Protein AF-A0A5N3P4N8-F1 (afdb_monomer_lite)

Organism: NCBI:txid2580413

Structure (mmCIF, N/CA/C/O backbone):
data_AF-A0A5N3P4N8-F1
#
_entry.id   AF-A0A5N3P4N8-F1
#
loop_
_atom_site.group_PDB
_atom_site.id
_atom_site.type_symbol
_atom_site.label_atom_id
_atom_site.label_alt_id
_atom_site.label_comp_id
_atom_site.label_asym_id
_atom_site.label_entity_id
_atom_site.label_seq_id
_atom_site.pdbx_PDB_ins_code
_atom_site.Cartn_x
_atom_site.Cartn_y
_atom_site.Cartn_z
_atom_site.occupancy
_atom_site.B_iso_or_equiv
_atom_site.auth_seq_id
_atom_site.auth_comp_id
_atom_site.auth_asym_id
_atom_site.auth_atom_id
_atom_site.pdbx_PDB_model_num
ATOM 1 N N . MET A 1 1 ? -22.020 0.619 60.541 1.00 77.69 1 MET A N 1
ATOM 2 C CA . MET A 1 1 ? -20.901 0.424 61.494 1.00 77.69 1 MET A CA 1
ATOM 3 C C . MET A 1 1 ? -19.608 0.709 60.752 1.00 77.69 1 MET A C 1
ATOM 5 O O . MET A 1 1 ? -19.588 0.470 59.549 1.00 77.69 1 MET A O 1
ATOM 9 N N . THR A 1 2 ? -18.582 1.229 61.429 1.00 79.31 2 THR A N 1
ATOM 10 C CA . THR A 1 2 ? -17.344 1.699 60.784 1.00 79.31 2 THR A CA 1
ATOM 11 C C . THR A 1 2 ? -16.122 1.158 61.516 1.00 79.31 2 THR A C 1
ATOM 13 O O . THR A 1 2 ? -16.075 1.210 62.743 1.00 79.31 2 THR A O 1
ATOM 16 N N . GLN A 1 3 ? -15.133 0.658 60.780 1.00 81.62 3 GLN A N 1
ATOM 17 C CA . GLN A 1 3 ? -13.898 0.100 61.327 1.00 81.62 3 GLN A CA 1
ATOM 18 C C . GLN A 1 3 ? -12.706 0.452 60.437 1.00 81.62 3 GLN A C 1
ATOM 20 O O . GLN A 1 3 ? -12.833 0.487 59.219 1.00 81.62 3 GLN A O 1
ATOM 25 N N . SER A 1 4 ? -11.542 0.719 61.029 1.00 82.19 4 SER A N 1
ATOM 26 C CA . SER A 1 4 ? -10.311 1.002 60.282 1.00 82.19 4 SER A CA 1
ATOM 27 C C . SER A 1 4 ? -9.363 -0.190 60.365 1.00 82.19 4 SER A C 1
ATOM 29 O O . SER A 1 4 ? -9.110 -0.703 61.454 1.00 82.19 4 SER A O 1
ATOM 31 N N . VAL A 1 5 ? -8.854 -0.630 59.216 1.00 83.75 5 VAL A N 1
ATOM 32 C CA . VAL A 1 5 ? -7.990 -1.804 59.062 1.00 83.75 5 VAL A CA 1
ATOM 33 C C . VAL A 1 5 ? -6.769 -1.414 58.231 1.00 83.75 5 VAL A C 1
ATOM 35 O O . VAL A 1 5 ? -6.859 -0.589 57.322 1.00 83.75 5 VAL A O 1
ATOM 38 N N . LYS A 1 6 ? -5.611 -1.994 58.556 1.00 83.44 6 LYS A N 1
ATOM 39 C CA . LYS A 1 6 ? -4.391 -1.857 57.755 1.00 83.44 6 LYS A CA 1
ATOM 40 C C . LYS A 1 6 ? -4.278 -3.043 56.804 1.00 83.44 6 LYS A C 1
ATOM 42 O O . LYS A 1 6 ? -4.291 -4.187 57.247 1.00 83.44 6 LYS A O 1
ATOM 47 N N . LEU A 1 7 ? -4.169 -2.754 55.515 1.00 83.12 7 LEU A N 1
ATOM 48 C CA . LEU A 1 7 ? -4.016 -3.723 54.436 1.00 83.12 7 L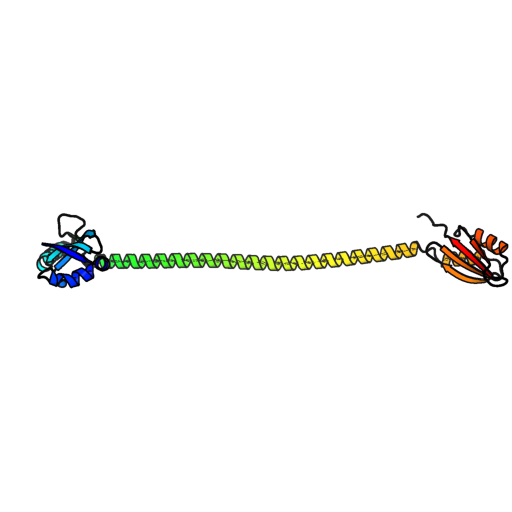EU A CA 1
ATOM 49 C C . LEU A 1 7 ? -2.669 -3.493 53.740 1.00 83.12 7 LEU A C 1
ATOM 51 O O . LEU A 1 7 ? -2.230 -2.349 53.654 1.00 83.12 7 LEU A O 1
ATOM 55 N N . PRO A 1 8 ? -1.985 -4.532 53.242 1.00 81.88 8 PRO A N 1
ATOM 56 C CA . PRO A 1 8 ? -0.833 -4.330 52.372 1.00 81.88 8 PRO A CA 1
ATOM 57 C C . PRO A 1 8 ? -1.271 -3.644 51.072 1.00 81.88 8 PRO A C 1
ATOM 59 O O . PRO A 1 8 ? -2.373 -3.877 50.578 1.00 81.88 8 PRO A O 1
ATOM 62 N N . GLU A 1 9 ? -0.406 -2.811 50.500 1.00 79.50 9 GLU A N 1
ATOM 63 C CA . GLU A 1 9 ? -0.699 -2.053 49.274 1.00 79.50 9 GLU A CA 1
ATOM 64 C C . GLU A 1 9 ? -1.089 -2.962 48.096 1.00 79.50 9 GLU A C 1
ATOM 66 O O . GLU A 1 9 ? -1.983 -2.636 47.319 1.00 79.50 9 GLU A O 1
ATOM 71 N N . THR A 1 10 ? -0.510 -4.162 48.021 1.00 77.38 10 THR A N 1
ATOM 72 C CA . THR A 1 10 ? -0.840 -5.169 47.001 1.00 77.38 10 THR A CA 1
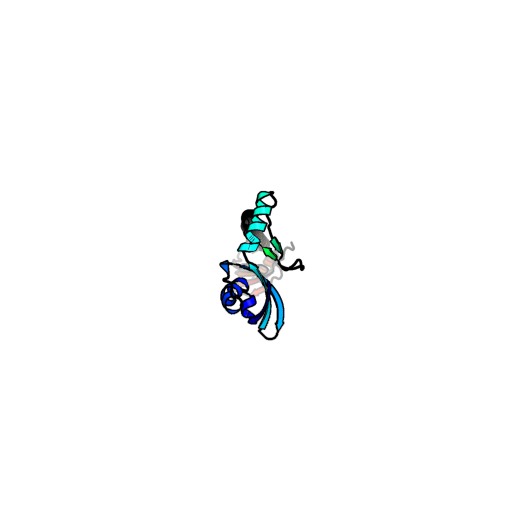ATOM 73 C C . THR A 1 10 ? -2.312 -5.588 47.028 1.00 77.38 10 THR A C 1
ATOM 75 O O . THR A 1 10 ? -2.886 -5.879 45.975 1.00 77.38 10 THR A O 1
ATOM 78 N N . ALA A 1 11 ? -2.951 -5.546 48.202 1.00 75.81 11 ALA A N 1
ATOM 79 C CA . ALA A 1 11 ? -4.362 -5.868 48.384 1.00 75.81 11 ALA A CA 1
ATOM 80 C C . ALA A 1 11 ? -5.309 -4.747 47.920 1.00 75.81 11 ALA A C 1
ATOM 82 O O . ALA A 1 11 ? -6.515 -4.972 47.854 1.00 75.81 11 ALA A O 1
ATOM 83 N N . LEU A 1 12 ? -4.802 -3.561 47.556 1.00 75.62 12 LEU A N 1
ATOM 84 C CA . LEU A 1 12 ? -5.620 -2.512 46.938 1.00 75.62 12 LEU A CA 1
ATOM 85 C C . LEU A 1 12 ? -6.076 -2.900 45.522 1.00 75.62 12 LEU A C 1
ATOM 87 O O . LEU A 1 12 ? -7.174 -2.529 45.112 1.00 75.62 12 LEU A O 1
ATOM 91 N N . THR A 1 13 ? -5.270 -3.681 44.792 1.00 78.00 13 THR A N 1
ATOM 92 C CA . THR A 1 13 ? -5.572 -4.131 43.418 1.00 78.00 13 THR A CA 1
ATOM 93 C C . THR A 1 13 ? -6.808 -5.032 43.359 1.00 78.00 13 THR A C 1
ATOM 95 O O . THR A 1 13 ? -7.587 -4.962 42.411 1.00 78.00 13 THR A O 1
ATOM 98 N N . SER A 1 14 ? -7.010 -5.847 44.397 1.00 78.19 14 SER A N 1
ATOM 99 C CA . SER A 1 14 ? -8.153 -6.748 44.574 1.00 78.19 14 SER A CA 1
ATOM 100 C C . SER A 1 14 ? -8.878 -6.468 45.895 1.00 78.19 14 SER A C 1
ATOM 102 O O . SER A 1 14 ? -9.267 -7.379 46.628 1.00 78.19 14 SER A O 1
ATOM 104 N N . LEU A 1 15 ? -9.096 -5.180 46.190 1.00 76.06 15 LEU A N 1
ATOM 105 C CA . LEU A 1 15 ? -9.725 -4.710 47.428 1.00 76.06 15 LEU A CA 1
ATOM 106 C C . LEU A 1 15 ? -11.008 -5.483 47.814 1.00 76.06 15 LEU A C 1
ATOM 108 O O . LEU A 1 15 ? -11.131 -5.855 48.979 1.00 76.06 15 LEU A O 1
ATOM 112 N N . PRO A 1 16 ? -11.950 -5.791 46.895 1.00 78.69 16 PRO A N 1
ATOM 113 C CA . PRO A 1 16 ? -13.169 -6.523 47.250 1.00 78.69 16 PRO A CA 1
ATOM 114 C C . PRO A 1 16 ? -12.906 -7.948 47.760 1.00 78.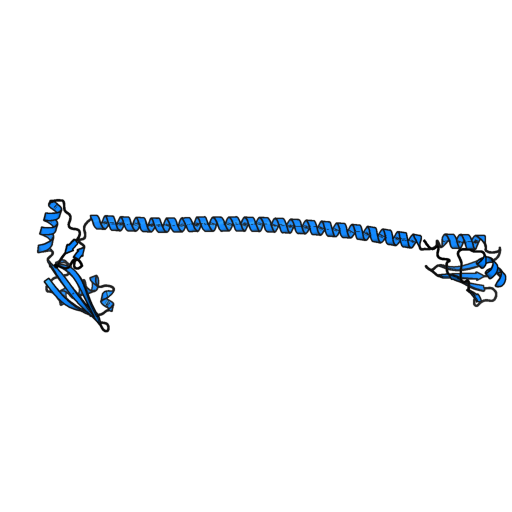69 16 PRO A C 1
ATOM 116 O O . PRO A 1 16 ? -13.559 -8.390 48.701 1.00 78.69 16 PRO A O 1
ATOM 119 N N . GLU A 1 17 ? -11.939 -8.653 47.171 1.00 78.38 17 GLU A N 1
ATOM 120 C CA . GLU A 1 17 ? -11.585 -10.030 47.541 1.00 78.38 17 GLU A CA 1
ATOM 121 C C . GLU A 1 17 ? -10.810 -10.064 48.860 1.00 78.38 17 GLU A C 1
ATOM 123 O O . GLU A 1 17 ? -11.113 -10.867 49.743 1.00 78.38 17 GLU A O 1
ATOM 128 N N . ALA A 1 18 ? -9.865 -9.135 49.034 1.00 79.94 18 ALA A N 1
ATOM 129 C CA . ALA A 1 18 ? -9.113 -8.984 50.276 1.00 79.94 18 ALA A CA 1
ATOM 130 C C . ALA A 1 18 ? -10.029 -8.641 51.461 1.00 79.94 18 ALA A C 1
ATOM 132 O O . ALA A 1 18 ? -9.840 -9.144 52.569 1.00 79.94 18 ALA A O 1
ATOM 133 N N . ILE A 1 19 ? -11.051 -7.815 51.220 1.00 80.94 19 ILE A N 1
ATOM 134 C CA . ILE A 1 19 ? -12.062 -7.490 52.222 1.00 80.94 19 ILE A CA 1
ATOM 135 C C . ILE A 1 19 ? -12.933 -8.702 52.526 1.00 80.94 19 ILE A C 1
ATOM 137 O O . ILE A 1 19 ? -13.126 -8.990 53.699 1.00 80.94 19 ILE A O 1
ATOM 141 N N . ALA A 1 20 ? -13.433 -9.424 51.519 1.00 80.12 20 ALA A N 1
ATOM 142 C CA . ALA A 1 20 ? -14.270 -10.604 51.737 1.00 80.12 20 ALA A CA 1
ATOM 143 C C . ALA A 1 20 ? -13.544 -11.689 52.553 1.00 80.12 20 ALA A C 1
ATOM 145 O O . ALA A 1 20 ? -14.135 -12.274 53.458 1.00 80.12 20 ALA A O 1
ATOM 146 N N . TYR A 1 21 ? -12.253 -11.901 52.282 1.00 81.00 21 TYR A N 1
ATOM 147 C CA . TYR A 1 21 ? -11.418 -12.852 53.017 1.00 81.00 21 TYR A CA 1
ATOM 148 C C . TYR A 1 21 ? -11.082 -12.379 54.441 1.00 81.00 21 TYR A C 1
ATOM 150 O O . TYR A 1 21 ? -11.078 -13.173 55.378 1.00 81.00 21 TYR A O 1
ATOM 158 N N . GLY A 1 22 ? -10.802 -11.084 54.620 1.00 79.38 22 GLY A N 1
ATOM 159 C CA . GLY A 1 22 ? -10.425 -10.512 55.916 1.00 79.38 22 GLY A CA 1
ATOM 160 C C . GLY A 1 22 ? -11.601 -10.160 56.832 1.00 79.38 22 GLY A C 1
ATOM 161 O O . GLY A 1 22 ? -11.415 -10.027 58.043 1.00 79.38 22 GLY A O 1
ATOM 162 N N . LEU A 1 23 ? -12.819 -10.041 56.294 1.00 80.75 23 LEU A N 1
ATOM 163 C CA . LEU A 1 23 ? -14.009 -9.614 57.036 1.00 80.75 23 LEU A CA 1
ATOM 164 C C . LEU A 1 23 ? -14.299 -10.449 58.296 1.00 80.75 23 LEU A C 1
ATOM 166 O O . LEU A 1 23 ? -14.580 -9.830 59.326 1.00 80.75 23 LEU A O 1
ATOM 170 N N . PRO A 1 24 ? -14.186 -11.796 58.274 1.00 80.06 24 PRO A N 1
ATOM 171 C CA . PRO A 1 24 ? -14.419 -12.624 59.460 1.00 80.06 24 PRO A CA 1
ATOM 172 C C . PRO A 1 24 ? -13.364 -12.422 60.556 1.00 80.06 24 PRO A C 1
ATOM 174 O O . PRO A 1 24 ? -13.610 -12.723 61.719 1.00 80.06 24 PRO A O 1
ATOM 177 N N . SER A 1 25 ? -12.176 -11.917 60.198 1.00 81.00 25 SER A N 1
ATOM 178 C CA . SER A 1 25 ? -11.106 -11.620 61.155 1.00 81.00 25 SER A CA 1
ATOM 179 C C . SER A 1 25 ? -11.260 -10.245 61.805 1.00 81.00 25 SER A C 1
ATOM 181 O O . SER A 1 25 ? -10.695 -10.017 62.875 1.00 81.00 25 SER A O 1
ATOM 183 N N . TRP A 1 26 ? -11.960 -9.310 61.158 1.00 79.31 26 TRP A N 1
ATOM 184 C CA . TRP A 1 26 ? -12.113 -7.935 61.646 1.00 79.31 26 TRP A CA 1
ATOM 185 C C . TRP A 1 26 ? -13.496 -7.666 62.226 1.00 79.31 26 TRP A C 1
ATOM 187 O O . TRP A 1 26 ? -13.635 -6.791 63.076 1.00 79.31 26 TRP A O 1
ATOM 197 N N . SER A 1 27 ? -14.505 -8.428 61.811 1.00 78.69 27 SER A N 1
ATOM 198 C CA . SER A 1 27 ? -15.884 -8.276 62.251 1.00 78.69 27 SER A CA 1
ATOM 199 C C . SER A 1 27 ? -16.500 -9.635 62.597 1.00 78.69 27 SER A C 1
ATOM 201 O O . SER A 1 27 ? -16.100 -10.649 62.030 1.00 78.69 27 SER A O 1
ATOM 203 N N . PRO A 1 28 ? -17.513 -9.677 63.476 1.00 78.88 28 PRO A N 1
ATOM 204 C CA . PRO A 1 28 ? -18.225 -10.912 63.797 1.00 78.88 28 PRO A CA 1
ATOM 205 C C . PRO A 1 28 ? -19.195 -11.361 62.686 1.00 78.88 28 PRO A C 1
ATOM 207 O O . PRO A 1 28 ? -19.979 -12.282 62.903 1.00 78.88 28 PRO A O 1
ATOM 210 N N . PHE A 1 29 ? -19.200 -10.696 61.526 1.00 81.88 29 PHE A N 1
ATOM 211 C CA . PHE A 1 29 ? -20.146 -10.939 60.441 1.00 81.88 29 PHE A CA 1
ATOM 212 C C . PHE A 1 29 ? -19.459 -11.598 59.243 1.00 81.88 29 PHE A C 1
ATOM 214 O O . PHE A 1 29 ? -18.315 -11.283 58.914 1.00 81.88 29 PHE A O 1
ATOM 221 N N . GLN A 1 30 ? -20.181 -12.495 58.571 1.00 79.81 30 GLN A N 1
ATOM 222 C CA . GLN A 1 30 ? -19.731 -13.098 57.318 1.00 79.81 30 GLN A CA 1
ATOM 223 C C . GLN A 1 30 ? -19.910 -12.123 56.156 1.00 79.81 30 GLN A C 1
ATOM 225 O O . GLN A 1 30 ? -20.836 -11.312 56.162 1.00 79.81 30 GLN A O 1
ATOM 230 N N . ALA A 1 31 ? -19.064 -12.233 55.128 1.00 76.56 31 ALA A N 1
ATOM 231 C CA . ALA A 1 31 ? -19.137 -11.377 53.940 1.00 76.56 31 ALA A CA 1
ATOM 232 C C . ALA A 1 31 ? -20.506 -11.429 53.237 1.00 76.56 31 ALA A C 1
ATOM 234 O O . ALA A 1 31 ? -20.948 -10.431 52.667 1.00 76.56 31 ALA A O 1
ATOM 235 N N . ASP A 1 32 ? -21.212 -12.554 53.346 1.00 79.06 32 ASP A N 1
ATOM 236 C CA . ASP A 1 32 ? -22.531 -12.738 52.744 1.00 79.06 32 ASP A CA 1
ATOM 237 C C . ASP A 1 32 ? -23.676 -12.081 53.526 1.00 79.06 32 ASP A C 1
ATOM 239 O O . ASP A 1 32 ? -24.727 -11.832 52.937 1.00 79.06 32 ASP A O 1
ATOM 243 N N . ASP A 1 33 ? -23.486 -11.715 54.795 1.00 82.12 33 ASP A N 1
ATOM 244 C CA . ASP A 1 33 ? -24.550 -11.176 55.659 1.00 82.12 33 ASP A CA 1
ATOM 245 C C . ASP A 1 33 ? -24.573 -9.640 55.726 1.00 82.12 33 ASP A C 1
ATOM 247 O O . ASP A 1 33 ? -25.478 -9.030 56.311 1.00 82.12 33 ASP A O 1
ATOM 251 N N . VAL A 1 34 ? -23.585 -8.982 55.118 1.00 83.12 34 VAL A N 1
ATOM 252 C CA . VAL A 1 34 ? -23.357 -7.534 55.223 1.00 83.12 34 VAL A CA 1
ATOM 253 C C . VAL A 1 34 ? -23.105 -6.921 53.850 1.00 83.12 34 VAL A C 1
ATOM 255 O O . VAL A 1 34 ? -22.402 -7.470 53.010 1.00 83.12 34 VAL A O 1
ATOM 258 N N . TYR A 1 35 ? -23.650 -5.729 53.627 1.00 82.62 35 TYR A N 1
ATOM 259 C CA . TYR A 1 35 ? -23.180 -4.841 52.570 1.00 82.62 35 TYR A CA 1
ATOM 260 C C . TYR A 1 35 ? -21.961 -4.085 53.082 1.00 82.62 35 TYR A C 1
ATOM 262 O O . TYR A 1 35 ? -22.056 -3.412 54.110 1.00 82.62 35 TYR A O 1
ATOM 270 N N . VAL A 1 36 ? -20.838 -4.186 52.369 1.00 80.06 36 VAL A N 1
ATOM 271 C CA . VAL A 1 36 ? -19.562 -3.575 52.759 1.00 80.06 36 VAL A CA 1
ATOM 272 C C . VAL A 1 36 ? -19.139 -2.535 51.722 1.00 80.06 36 VAL A C 1
ATOM 274 O O . VAL A 1 36 ? -19.089 -2.820 50.528 1.00 80.06 36 VAL A O 1
ATOM 277 N N . SER A 1 37 ? -18.818 -1.331 52.189 1.00 82.12 37 SER A N 1
ATOM 278 C CA . SER A 1 37 ? -18.148 -0.273 51.430 1.00 82.12 37 SER A CA 1
ATOM 279 C C . SER A 1 37 ? -16.790 -0.014 52.063 1.00 82.12 37 SER A C 1
ATOM 281 O O . SER A 1 37 ? -16.686 0.076 53.286 1.00 82.12 37 SER A O 1
ATOM 283 N N . ALA A 1 38 ? -15.754 0.146 51.249 1.00 78.69 38 ALA A N 1
ATOM 284 C CA . ALA A 1 38 ? -14.420 0.468 51.731 1.00 78.69 38 ALA A CA 1
ATOM 285 C C . ALA A 1 38 ? -13.903 1.755 51.106 1.00 78.69 38 ALA A C 1
ATOM 287 O O . ALA A 1 38 ? -14.080 1.997 49.914 1.00 78.69 38 ALA A O 1
ATOM 288 N N . THR A 1 39 ? -13.248 2.559 51.935 1.00 81.56 39 THR A N 1
ATOM 289 C CA . THR A 1 39 ? -12.630 3.822 51.535 1.00 81.56 39 THR A CA 1
ATOM 290 C C . THR A 1 39 ? -11.173 3.787 51.962 1.00 81.56 39 THR A C 1
ATOM 292 O O . THR A 1 39 ? -10.875 3.441 53.104 1.00 81.56 39 THR A O 1
ATOM 295 N N . VAL A 1 40 ? -10.257 4.102 51.053 1.00 82.88 40 VAL A N 1
ATOM 296 C CA . VAL A 1 40 ? -8.833 4.201 51.386 1.00 82.88 40 VAL A CA 1
ATOM 297 C C . VAL A 1 40 ? -8.602 5.585 51.985 1.00 82.88 40 VAL A C 1
ATOM 299 O O . VAL A 1 40 ? -8.822 6.584 51.305 1.00 82.88 40 VAL A O 1
ATOM 302 N N . ASP A 1 41 ? -8.213 5.637 53.259 1.00 82.50 41 ASP A N 1
ATOM 303 C CA . ASP A 1 41 ? -7.940 6.896 53.961 1.00 82.50 41 ASP A CA 1
ATOM 304 C C . ASP A 1 41 ? -6.515 7.383 53.669 1.00 82.50 41 ASP A C 1
ATOM 306 O O . ASP A 1 41 ? -6.290 8.574 53.481 1.00 82.50 41 ASP A O 1
ATOM 310 N N . GLU A 1 42 ? -5.543 6.465 53.651 1.00 81.88 42 GLU A N 1
ATOM 311 C CA . GLU A 1 42 ? -4.125 6.801 53.520 1.00 81.88 42 GLU A CA 1
ATOM 312 C C . GLU A 1 42 ? -3.322 5.610 52.983 1.00 81.88 42 GLU A C 1
ATOM 314 O O . GLU A 1 42 ? -3.619 4.461 53.315 1.00 81.88 42 GLU A O 1
ATOM 319 N N . VAL A 1 43 ? -2.289 5.876 52.180 1.00 82.88 43 VAL A N 1
ATOM 320 C CA . VAL A 1 43 ? -1.320 4.871 51.715 1.00 82.88 43 VAL A CA 1
ATOM 321 C C . VAL A 1 43 ? 0.080 5.351 52.091 1.00 82.88 43 VAL A C 1
ATOM 323 O O . VAL A 1 43 ? 0.502 6.418 51.654 1.00 82.88 43 VAL A O 1
ATOM 326 N N . GLN A 1 44 ? 0.793 4.584 52.918 1.00 80.06 44 GLN A N 1
ATOM 327 C CA . GLN A 1 44 ? 2.166 4.874 53.338 1.00 80.06 44 GLN A CA 1
ATOM 328 C C . GLN A 1 44 ? 3.011 3.596 53.368 1.00 80.06 44 GLN A C 1
ATOM 330 O O . GLN A 1 44 ? 2.627 2.599 53.977 1.00 80.06 44 GLN A O 1
ATOM 335 N N . ALA A 1 45 ? 4.200 3.664 52.759 1.00 73.44 45 ALA A N 1
ATOM 336 C CA . ALA A 1 45 ? 5.277 2.676 52.887 1.00 73.44 45 ALA A CA 1
ATOM 337 C C . ALA A 1 45 ? 4.833 1.201 52.732 1.00 73.44 45 ALA A C 1
ATOM 339 O O . ALA A 1 45 ? 5.151 0.358 53.571 1.00 73.44 45 ALA A O 1
ATOM 340 N N . GLY A 1 46 ? 4.079 0.880 51.673 1.00 77.25 46 GLY A N 1
ATOM 341 C CA . GLY A 1 46 ? 3.627 -0.489 51.390 1.00 77.25 46 GLY A CA 1
ATOM 342 C C . GLY A 1 46 ? 2.409 -0.954 52.198 1.00 77.25 46 GLY A C 1
ATOM 343 O O . GLY A 1 46 ? 1.992 -2.109 52.069 1.00 77.25 46 GLY A O 1
ATOM 344 N N . GLN A 1 47 ? 1.810 -0.080 53.014 1.00 81.50 47 GLN A N 1
ATOM 345 C CA . GLN A 1 47 ? 0.556 -0.329 53.723 1.00 81.50 47 GLN A CA 1
ATOM 346 C C . GLN A 1 47 ? -0.489 0.745 53.411 1.00 81.50 47 GLN A C 1
ATOM 348 O O . GLN A 1 47 ? -0.202 1.936 53.320 1.00 81.50 47 GLN A O 1
ATOM 353 N N . ALA A 1 48 ? -1.737 0.315 53.295 1.00 84.00 48 ALA A N 1
ATOM 354 C CA . ALA A 1 48 ? -2.904 1.151 53.117 1.00 84.00 48 ALA A CA 1
ATOM 355 C C . ALA A 1 48 ? -3.800 1.074 54.354 1.00 84.00 48 ALA A C 1
ATOM 357 O O . ALA A 1 48 ? -4.160 -0.006 54.828 1.00 84.00 48 ALA A O 1
ATOM 358 N N . LYS A 1 49 ? -4.193 2.233 54.876 1.00 83.94 49 LYS A N 1
ATOM 359 C CA . LYS A 1 49 ? -5.224 2.349 55.901 1.00 83.94 49 LYS A CA 1
ATOM 360 C C . LYS A 1 49 ? -6.575 2.445 55.209 1.00 83.94 49 LYS A C 1
ATOM 362 O O . LYS A 1 49 ? -6.863 3.412 54.505 1.00 83.94 49 LYS A O 1
ATOM 367 N N . VAL A 1 50 ? -7.406 1.435 55.418 1.00 84.00 50 VAL A N 1
ATOM 368 C CA . VAL A 1 50 ? -8.717 1.310 54.786 1.00 84.00 50 VAL A CA 1
ATOM 369 C C . VAL A 1 50 ? -9.797 1.388 55.851 1.00 84.00 50 VAL A C 1
ATOM 371 O O . VAL A 1 50 ? -9.738 0.723 56.886 1.00 84.00 50 VAL A O 1
ATOM 374 N N . ARG A 1 51 ? -10.794 2.228 55.605 1.00 83.94 51 ARG A N 1
ATOM 375 C CA . ARG A 1 51 ? -11.985 2.362 56.431 1.00 83.94 51 ARG A CA 1
ATOM 376 C C . ARG A 1 51 ? -13.111 1.546 55.821 1.00 83.94 51 ARG A C 1
ATOM 378 O O . ARG A 1 51 ? -13.563 1.816 54.711 1.00 83.94 51 ARG A O 1
ATOM 385 N N . LEU A 1 52 ? -13.546 0.542 56.564 1.00 81.56 52 LEU A N 1
ATOM 386 C CA . LEU A 1 52 ? -14.634 -0.360 56.234 1.00 81.56 52 LEU A CA 1
ATOM 387 C C . LEU A 1 52 ? -15.918 0.142 56.876 1.00 81.56 52 LEU A C 1
ATOM 389 O O . LEU A 1 52 ? -15.980 0.362 58.084 1.00 81.56 52 LEU A O 1
ATOM 393 N N . HIS A 1 53 ? -16.949 0.279 56.060 1.00 82.31 53 HIS A N 1
ATOM 394 C CA . HIS A 1 53 ? -18.300 0.607 56.471 1.00 82.31 53 HIS A CA 1
ATOM 395 C C . HIS A 1 53 ? -19.201 -0.565 56.113 1.00 82.31 53 HIS A C 1
ATOM 397 O O . HIS A 1 53 ? -19.220 -0.994 54.961 1.00 82.31 53 HIS A O 1
ATOM 403 N N . TYR A 1 54 ? -19.949 -1.085 57.081 1.00 84.25 54 TYR A N 1
ATOM 404 C CA . TYR A 1 54 ? -20.827 -2.227 56.845 1.00 84.25 54 TYR A CA 1
ATOM 405 C C . TYR A 1 54 ? -22.216 -2.072 57.465 1.00 84.25 54 TYR A C 1
ATOM 407 O O . TYR A 1 54 ? -22.393 -1.453 58.526 1.00 84.25 54 TYR A O 1
ATOM 415 N N . VAL A 1 55 ? -23.206 -2.634 56.764 1.00 83.25 55 VAL A N 1
ATOM 416 C CA . VAL A 1 55 ? -24.630 -2.663 57.133 1.00 83.25 55 VAL A CA 1
ATOM 417 C C . VAL A 1 55 ? -25.186 -4.063 56.911 1.00 83.25 55 VAL A C 1
ATOM 419 O O . VAL A 1 55 ? -25.037 -4.627 55.832 1.00 83.25 55 VAL A O 1
ATOM 422 N N . LEU A 1 56 ? -25.845 -4.616 57.930 1.00 84.25 56 LEU A N 1
ATOM 423 C CA . LEU A 1 56 ? -26.470 -5.936 57.859 1.00 84.25 56 LEU A CA 1
ATOM 424 C C . LEU A 1 56 ? -27.554 -5.982 56.782 1.00 84.25 56 LEU A C 1
ATOM 426 O O . LEU A 1 56 ? -28.467 -5.147 56.783 1.00 84.25 56 LEU A O 1
ATOM 430 N N . LYS A 1 57 ? -27.499 -7.005 55.926 1.00 84.31 57 LYS A N 1
ATOM 431 C CA . LYS A 1 57 ? -28.521 -7.262 54.904 1.00 84.31 57 LYS A CA 1
ATOM 432 C C . LYS A 1 57 ? -29.908 -7.404 55.522 1.00 84.31 57 LYS A C 1
ATOM 434 O O . LYS A 1 57 ? -30.851 -6.789 55.045 1.00 84.31 57 LYS A O 1
ATOM 439 N N . THR A 1 58 ? -30.013 -8.048 56.686 1.00 83.81 58 THR A N 1
ATOM 440 C CA . THR A 1 58 ? -31.274 -8.180 57.445 1.00 83.81 58 THR A CA 1
ATOM 441 C C . THR A 1 58 ? -31.941 -6.846 57.798 1.00 83.81 58 THR A C 1
ATOM 443 O O . THR A 1 58 ? -33.160 -6.795 57.941 1.00 83.81 58 THR A O 1
ATOM 446 N N . LYS A 1 59 ? -31.173 -5.754 57.920 1.00 82.75 59 LYS A N 1
ATOM 447 C CA . LYS A 1 59 ? -31.706 -4.403 58.164 1.00 82.75 59 LYS A CA 1
ATOM 448 C C . LYS A 1 59 ? -31.921 -3.610 56.874 1.00 82.75 59 LYS A C 1
ATOM 450 O O . LYS A 1 59 ? -32.862 -2.823 56.803 1.00 82.75 59 LYS A O 1
ATOM 455 N N . ALA A 1 60 ? -31.058 -3.794 55.877 1.00 82.81 60 ALA A N 1
ATOM 456 C CA . ALA A 1 60 ? -31.101 -3.046 54.622 1.00 82.81 60 ALA A CA 1
ATOM 457 C C . ALA A 1 60 ? -32.122 -3.608 53.619 1.00 82.81 60 ALA A C 1
ATOM 459 O O . ALA A 1 60 ? -32.875 -2.839 53.022 1.00 82.81 60 ALA A O 1
ATOM 460 N N . ASP A 1 61 ? -32.198 -4.929 53.465 1.00 83.50 61 ASP A N 1
ATOM 461 C CA . ASP A 1 61 ? -33.048 -5.591 52.472 1.00 83.50 61 ASP A CA 1
ATOM 462 C C . ASP A 1 61 ? -34.541 -5.272 52.650 1.00 83.50 61 ASP A C 1
ATOM 464 O O . ASP A 1 61 ? -35.188 -4.972 51.647 1.00 83.50 61 ASP A O 1
ATOM 468 N N . PRO A 1 62 ? -35.115 -5.215 53.873 1.00 84.50 62 PRO A N 1
ATOM 469 C CA . PRO A 1 62 ? -36.511 -4.808 54.042 1.00 84.50 62 PRO A CA 1
ATOM 470 C C . PRO A 1 62 ? -36.788 -3.373 53.574 1.00 84.50 62 PRO A C 1
ATOM 472 O O . PRO A 1 62 ? -37.871 -3.090 53.063 1.00 84.50 62 PRO A O 1
ATOM 475 N N . LEU A 1 63 ? -35.826 -2.457 53.731 1.00 81.44 63 LEU A N 1
ATOM 476 C CA . LEU A 1 63 ? -35.958 -1.069 53.278 1.00 81.44 63 LEU A CA 1
ATOM 477 C C . LEU A 1 63 ? -35.854 -0.977 51.752 1.00 81.44 63 LEU A C 1
ATOM 479 O O . LEU A 1 63 ? -36.679 -0.316 51.122 1.00 81.44 63 LEU A O 1
ATOM 483 N N . VAL A 1 64 ? -34.898 -1.692 51.155 1.00 84.06 64 VAL A N 1
ATOM 484 C CA . VAL A 1 64 ? -34.744 -1.789 49.695 1.00 84.06 64 VAL A CA 1
ATOM 485 C C . VAL A 1 64 ? -35.979 -2.435 49.060 1.00 84.06 64 VAL A C 1
ATOM 487 O O . VAL A 1 64 ? -36.475 -1.944 48.047 1.00 84.06 64 VAL A O 1
ATOM 490 N N . ALA A 1 65 ? -36.532 -3.479 49.682 1.00 81.81 65 ALA A N 1
ATOM 491 C CA . ALA A 1 65 ? -37.745 -4.150 49.225 1.00 81.81 65 ALA A CA 1
ATOM 492 C C . ALA A 1 65 ? -38.980 -3.240 49.313 1.00 81.81 65 ALA A C 1
ATOM 494 O O . ALA A 1 65 ? -39.773 -3.200 48.374 1.00 81.81 65 ALA A O 1
ATOM 495 N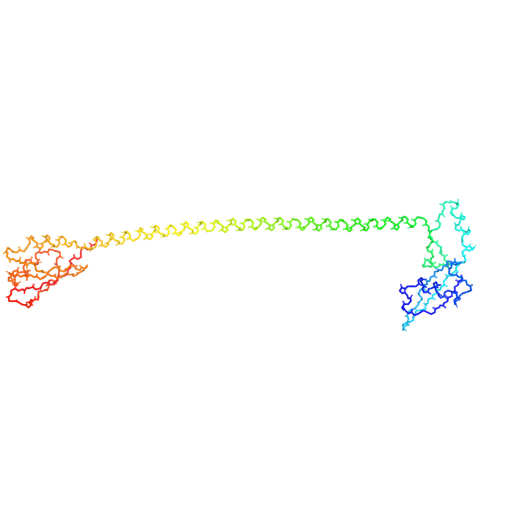 N . ARG A 1 66 ? -39.128 -2.460 50.395 1.00 82.81 66 ARG A N 1
ATOM 496 C CA . ARG A 1 66 ? -40.209 -1.464 50.524 1.00 82.81 66 ARG A CA 1
ATOM 497 C C . ARG A 1 66 ? -40.121 -0.380 49.454 1.00 82.81 66 ARG A C 1
ATOM 499 O O . ARG A 1 66 ? -41.137 -0.038 48.861 1.00 82.81 66 ARG A O 1
ATOM 506 N N . LEU A 1 67 ? -38.921 0.127 49.174 1.00 81.81 67 LEU A N 1
ATOM 507 C CA . LEU A 1 67 ? -38.701 1.100 48.100 1.00 81.81 67 LEU A CA 1
ATOM 508 C C . LEU A 1 67 ? -39.015 0.503 46.720 1.00 81.81 67 LEU A C 1
ATOM 510 O O . LEU A 1 67 ? -39.720 1.122 45.921 1.00 81.81 67 LEU A O 1
ATOM 514 N N . GLY A 1 68 ? -38.582 -0.737 46.478 1.00 80.00 68 GLY A N 1
ATOM 515 C CA . GLY A 1 68 ? -38.915 -1.483 45.266 1.00 80.00 68 GLY A CA 1
ATOM 516 C C . GLY A 1 68 ? -40.422 -1.687 45.081 1.00 80.00 68 GLY A C 1
ATOM 517 O O . GLY A 1 68 ? -40.924 -1.506 43.974 1.00 80.00 68 GLY A O 1
ATOM 518 N N . ALA A 1 69 ? -41.157 -1.981 46.158 1.00 80.81 69 ALA A N 1
ATOM 519 C CA . ALA A 1 69 ? -42.614 -2.144 46.132 1.00 80.81 69 ALA A CA 1
ATOM 520 C C . ALA A 1 69 ? -43.369 -0.845 45.789 1.00 80.81 69 ALA A C 1
ATOM 522 O O . ALA A 1 69 ? -44.468 -0.902 45.247 1.00 80.81 69 ALA A O 1
ATOM 523 N N . ILE A 1 70 ? -42.766 0.319 46.054 1.00 84.00 70 ILE A N 1
ATOM 524 C CA . ILE A 1 70 ? -43.307 1.647 45.710 1.00 84.00 70 ILE A CA 1
ATOM 525 C C . ILE A 1 70 ? -42.866 2.071 44.286 1.00 84.00 70 ILE A C 1
ATOM 527 O O . ILE A 1 70 ? -43.189 3.157 43.814 1.00 84.00 70 ILE A O 1
ATOM 531 N N . GLY A 1 71 ? -42.145 1.209 43.555 1.00 77.50 71 GLY A N 1
ATOM 532 C CA . GLY A 1 71 ? -41.674 1.483 42.193 1.00 77.50 71 GLY A CA 1
ATOM 533 C C . GLY A 1 71 ? -40.400 2.331 42.127 1.00 77.50 71 GLY A C 1
ATOM 534 O O . GLY A 1 71 ? -40.011 2.774 41.047 1.00 77.50 71 GLY A O 1
ATOM 535 N N . LEU A 1 72 ? -39.725 2.535 43.262 1.00 76.62 72 LEU A N 1
ATOM 536 C CA . LEU A 1 72 ? -38.459 3.258 43.376 1.00 76.62 72 LEU A CA 1
ATOM 537 C C . LEU A 1 72 ? -37.327 2.257 43.665 1.00 76.62 72 LEU A C 1
ATOM 539 O O . LEU A 1 72 ? -36.951 2.067 44.822 1.00 76.62 72 LEU A O 1
ATOM 543 N N . PRO A 1 73 ? -36.768 1.576 42.647 1.00 74.56 73 PRO A N 1
ATOM 544 C CA . PRO A 1 73 ? -35.660 0.656 42.865 1.00 74.56 73 PRO A CA 1
ATOM 545 C C . PRO A 1 73 ? -34.422 1.429 43.339 1.00 74.56 73 PRO A C 1
ATOM 547 O O . PRO A 1 73 ? -33.922 2.312 42.641 1.00 74.56 73 PRO A O 1
ATOM 550 N N . ALA A 1 74 ? -33.920 1.093 44.526 1.00 76.31 74 ALA A N 1
ATOM 551 C CA . ALA A 1 74 ? -32.691 1.674 45.049 1.00 76.31 74 ALA A CA 1
ATOM 552 C C . ALA A 1 74 ? -31.477 1.098 44.300 1.00 76.31 74 ALA A C 1
ATOM 554 O O . ALA A 1 74 ? -31.195 -0.095 44.387 1.00 76.31 74 ALA A O 1
ATOM 555 N N . ASP A 1 75 ? -30.749 1.947 43.572 1.00 72.50 75 ASP A N 1
ATOM 556 C CA . ASP A 1 75 ? -29.541 1.548 42.831 1.00 72.50 75 ASP A CA 1
ATOM 557 C C . ASP A 1 75 ? -28.261 1.653 43.698 1.00 72.50 75 ASP A C 1
ATOM 559 O O . ASP A 1 75 ? -27.260 0.981 43.435 1.00 72.50 75 ASP A O 1
ATOM 563 N N . ARG A 1 76 ? -28.280 2.486 44.751 1.00 76.12 76 ARG A N 1
ATOM 564 C CA . ARG A 1 76 ? -27.153 2.704 45.674 1.00 76.12 76 ARG A CA 1
ATOM 565 C C . ARG A 1 76 ? -27.636 2.794 47.114 1.00 76.12 76 ARG A C 1
ATOM 567 O O . ARG A 1 76 ? -28.594 3.508 47.399 1.00 76.12 76 ARG A O 1
ATOM 574 N N . LEU A 1 77 ? -26.927 2.118 48.012 1.00 79.44 77 LEU A N 1
ATOM 575 C CA . LEU A 1 77 ? -27.093 2.272 49.451 1.00 79.44 77 LEU A CA 1
ATOM 576 C C . LEU A 1 77 ? -25.938 3.118 49.987 1.00 79.44 77 LEU A C 1
ATOM 578 O O . LEU A 1 77 ? -24.784 2.697 49.934 1.00 79.44 77 LEU A O 1
ATOM 582 N N . VAL A 1 78 ? -26.247 4.313 50.476 1.00 81.00 78 VAL A N 1
ATOM 583 C CA . VAL A 1 78 ? -25.275 5.206 51.115 1.00 81.00 78 VAL A CA 1
ATOM 584 C C . VAL A 1 78 ? -25.189 4.823 52.594 1.00 81.00 78 VAL A C 1
ATOM 586 O O . VAL A 1 78 ? -26.206 4.819 53.283 1.00 81.00 78 VAL A O 1
ATOM 589 N N . ILE A 1 79 ? -24.002 4.422 53.061 1.00 73.44 79 ILE A N 1
ATOM 590 C CA . ILE A 1 79 ? -23.815 3.867 54.418 1.00 73.44 79 ILE A CA 1
ATOM 591 C C . ILE A 1 79 ? -23.477 4.959 55.451 1.00 73.44 79 ILE A C 1
ATOM 593 O O 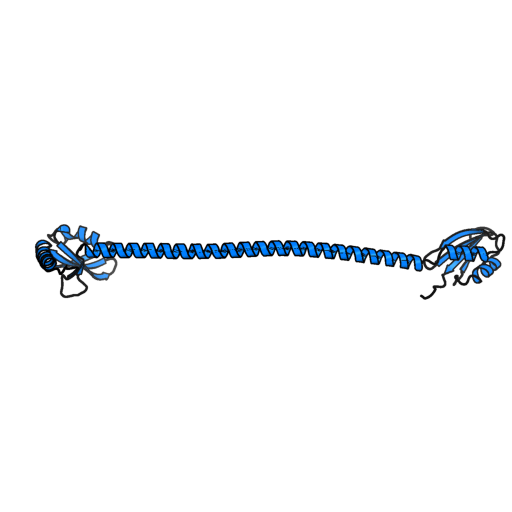. ILE A 1 79 ? -23.679 4.755 56.648 1.00 73.44 79 ILE A O 1
ATOM 597 N N . ASP A 1 80 ? -23.004 6.121 55.002 1.00 70.81 80 ASP A N 1
ATOM 598 C CA . ASP A 1 80 ? -22.632 7.258 55.850 1.00 70.81 80 ASP A CA 1
ATOM 599 C C . ASP A 1 80 ? -23.013 8.583 55.171 1.00 70.81 80 ASP A C 1
ATOM 601 O O . ASP A 1 80 ? -23.294 8.616 53.978 1.00 70.81 80 ASP A O 1
ATOM 605 N N . SER A 1 81 ? -22.963 9.703 55.888 1.00 63.50 81 SER A N 1
ATOM 606 C CA . SER A 1 81 ? -23.326 11.038 55.381 1.00 63.50 81 SER A CA 1
ATOM 607 C C . SER A 1 81 ? -22.434 11.558 54.237 1.00 63.50 81 SER A C 1
ATOM 609 O O . SER A 1 81 ? -22.660 12.654 53.728 1.00 63.50 81 SER A O 1
ATOM 611 N N . MET A 1 82 ? -21.415 10.799 53.817 1.00 61.97 82 MET A N 1
ATOM 612 C CA . MET A 1 82 ? -20.514 11.158 52.723 1.00 61.97 82 MET A CA 1
ATOM 613 C C . MET A 1 82 ? -20.962 10.532 51.387 1.00 61.97 82 MET A C 1
ATOM 615 O O . MET A 1 82 ? -21.097 9.310 51.294 1.00 61.97 82 MET A O 1
ATOM 619 N N . PRO A 1 83 ? -21.091 11.321 50.302 1.00 60.28 83 PRO A N 1
ATOM 620 C CA . PRO A 1 83 ? -21.631 10.855 49.017 1.00 60.28 83 PRO A CA 1
ATOM 621 C C . PRO A 1 83 ? -20.771 9.796 48.305 1.00 60.28 83 PRO A C 1
ATOM 623 O O . PRO A 1 83 ? -21.267 9.103 47.418 1.00 60.28 83 PRO A O 1
ATOM 626 N N . ASN A 1 84 ? -19.504 9.635 48.698 1.00 62.97 84 ASN A N 1
ATOM 627 C CA . ASN A 1 84 ? -18.577 8.660 48.111 1.00 62.97 84 ASN A CA 1
ATOM 628 C C . ASN A 1 84 ? -18.581 7.289 48.810 1.00 62.97 84 ASN A C 1
ATOM 630 O O . ASN A 1 84 ? -17.857 6.396 48.379 1.00 62.97 84 ASN A O 1
ATOM 634 N N . GLN A 1 85 ? -19.386 7.097 49.858 1.00 69.19 85 GLN A N 1
ATOM 635 C CA . GLN A 1 85 ? -19.447 5.844 50.617 1.00 69.19 85 GLN A CA 1
ATOM 636 C C . GLN A 1 85 ? -20.751 5.105 50.322 1.00 69.19 85 GLN A C 1
ATOM 638 O O . GLN A 1 85 ? -21.706 5.116 51.105 1.00 69.19 85 GLN A O 1
ATOM 643 N N . PHE A 1 86 ? -20.796 4.488 49.142 1.00 71.31 86 PHE A N 1
ATOM 644 C CA . PHE A 1 86 ? -21.974 3.789 48.654 1.00 71.31 86 PHE A CA 1
ATOM 645 C C . PHE A 1 86 ? -21.661 2.351 48.254 1.00 71.31 86 PHE A C 1
ATOM 647 O O . PHE A 1 86 ? -20.654 2.060 47.611 1.00 71.31 86 PHE A O 1
ATOM 654 N N . VAL A 1 87 ? -22.593 1.455 48.563 1.00 74.12 87 VAL A N 1
ATOM 655 C CA . VAL A 1 87 ? -22.617 0.104 48.005 1.00 74.12 87 VAL A CA 1
ATOM 656 C C . VAL A 1 87 ? -23.567 0.103 46.821 1.00 74.12 87 VAL A C 1
ATOM 658 O O . VAL A 1 87 ? -24.715 0.542 46.916 1.00 74.12 87 VAL A O 1
ATOM 661 N N . THR A 1 88 ? -23.073 -0.372 45.681 1.00 70.31 88 THR A N 1
ATOM 662 C CA . THR A 1 88 ? -23.910 -0.561 44.495 1.00 70.31 88 THR A CA 1
ATOM 663 C C . THR A 1 88 ? -24.684 -1.860 44.660 1.00 70.31 88 THR A C 1
ATOM 665 O O . THR A 1 88 ? -24.080 -2.927 44.768 1.00 70.31 88 THR A O 1
ATOM 668 N N . LEU A 1 89 ? -26.012 -1.771 44.695 1.00 72.81 89 LEU A N 1
ATOM 669 C CA . LEU A 1 89 ? -26.867 -2.944 44.845 1.00 72.81 89 LEU A CA 1
ATOM 670 C C . LEU A 1 89 ? -26.936 -3.703 43.509 1.00 72.81 89 LEU A C 1
ATOM 672 O O . LEU A 1 89 ? -26.985 -3.073 42.448 1.00 72.81 89 LEU A O 1
ATOM 676 N N . PRO A 1 90 ? -26.950 -5.047 43.517 1.00 63.91 90 PRO A N 1
ATOM 677 C CA . PRO A 1 90 ? -27.109 -5.840 42.304 1.00 63.91 90 PRO A CA 1
ATOM 678 C C . PRO A 1 90 ? -28.566 -5.776 41.817 1.00 63.91 90 PRO A C 1
ATOM 680 O O . PRO A 1 90 ? -29.341 -6.712 41.988 1.00 63.91 90 PRO A O 1
ATOM 683 N N . THR A 1 91 ? -28.966 -4.653 41.213 1.00 65.94 91 THR A N 1
ATOM 684 C CA . THR A 1 91 ? -30.292 -4.502 40.599 1.00 65.94 91 THR A CA 1
ATOM 685 C C . THR A 1 91 ? -30.287 -5.011 39.148 1.00 65.94 91 THR A C 1
ATOM 687 O O . THR A 1 91 ? -29.296 -4.856 38.422 1.00 65.94 91 THR A O 1
ATOM 690 N N . PRO A 1 92 ? -31.405 -5.575 38.646 1.00 62.66 92 PRO A N 1
ATOM 691 C CA . PRO A 1 92 ? -31.505 -6.055 37.261 1.00 62.66 92 PRO A CA 1
ATOM 692 C C . PRO A 1 92 ? -31.299 -4.940 36.216 1.00 62.66 92 PRO A C 1
ATOM 694 O O . PRO A 1 92 ? -30.921 -5.208 35.073 1.00 62.66 92 PRO A O 1
ATOM 697 N N . LYS A 1 93 ? -31.499 -3.675 36.604 1.00 64.25 93 LYS A N 1
ATOM 698 C CA . LYS A 1 93 ? -31.291 -2.484 35.769 1.00 64.25 93 LYS A CA 1
ATOM 699 C C . LYS A 1 93 ? -29.809 -2.246 35.451 1.00 64.25 93 LYS A C 1
ATOM 701 O O . LYS A 1 93 ? -29.464 -1.969 34.302 1.00 64.25 93 LYS A O 1
ATOM 706 N N . LEU A 1 94 ? -28.921 -2.432 36.428 1.00 62.72 94 LEU A N 1
ATOM 707 C CA . LEU A 1 94 ? -27.473 -2.286 36.242 1.00 62.72 94 LEU A CA 1
ATOM 708 C C . LEU A 1 94 ? -26.880 -3.386 35.354 1.00 62.72 94 LEU A C 1
ATOM 710 O O . LEU A 1 94 ? -25.996 -3.110 34.542 1.00 62.72 94 LEU A O 1
ATOM 714 N N . ALA A 1 95 ? -27.405 -4.611 35.440 1.00 62.53 95 ALA A N 1
ATOM 715 C CA . ALA A 1 95 ? -27.013 -5.698 34.544 1.00 62.53 95 ALA A CA 1
ATOM 716 C C . ALA A 1 95 ? -27.342 -5.377 33.073 1.00 62.53 95 ALA A C 1
ATOM 718 O O . ALA A 1 95 ? -26.536 -5.656 32.183 1.00 62.53 95 ALA A O 1
ATOM 719 N N . ARG A 1 96 ? -28.489 -4.731 32.810 1.00 64.56 96 ARG A N 1
ATOM 720 C CA . ARG A 1 96 ? -28.864 -4.270 31.461 1.00 64.56 96 ARG A CA 1
ATOM 721 C C . ARG A 1 96 ? -27.946 -3.157 30.951 1.00 64.56 96 ARG A C 1
ATOM 723 O O . ARG A 1 96 ? -27.488 -3.239 29.817 1.00 64.56 96 ARG A O 1
ATOM 730 N N . LEU A 1 97 ? -27.616 -2.172 31.788 1.00 67.25 97 LEU A N 1
ATOM 731 C CA . LEU A 1 97 ? -26.696 -1.083 31.424 1.00 67.25 97 LEU A CA 1
ATOM 732 C C . LEU A 1 97 ? -25.273 -1.583 31.125 1.00 67.25 97 LEU A C 1
ATOM 734 O O . LEU A 1 97 ? -24.645 -1.123 30.173 1.00 67.25 97 LEU A O 1
ATOM 738 N N . ARG A 1 98 ? -24.769 -2.557 31.896 1.00 68.62 98 ARG A N 1
ATOM 739 C CA . ARG A 1 98 ? -23.469 -3.195 31.621 1.00 68.62 98 ARG A CA 1
ATOM 740 C C . ARG A 1 98 ? -23.472 -3.970 30.302 1.00 68.62 98 ARG A C 1
ATOM 742 O O . ARG A 1 98 ? -22.507 -3.870 29.551 1.00 68.62 98 ARG A O 1
ATOM 749 N N . LYS A 1 99 ? -24.557 -4.695 29.995 1.00 66.69 99 LYS A N 1
ATOM 750 C CA . LYS A 1 99 ? -24.715 -5.382 28.702 1.00 66.69 99 LYS A CA 1
ATOM 751 C C . LYS A 1 99 ? -24.759 -4.398 27.531 1.00 66.69 99 LYS A C 1
ATOM 753 O O . LYS A 1 99 ? -24.073 -4.634 26.545 1.00 66.69 99 LYS A O 1
ATOM 758 N N . ALA A 1 100 ? -25.488 -3.288 27.660 1.00 68.56 100 ALA A N 1
ATOM 759 C CA . ALA A 1 100 ? -25.546 -2.248 26.629 1.00 68.56 100 ALA A CA 1
ATOM 760 C C . ALA A 1 100 ? -24.155 -1.660 26.327 1.00 68.56 100 ALA A C 1
ATOM 762 O O . ALA A 1 100 ? -23.735 -1.649 25.177 1.00 68.56 100 ALA A O 1
ATOM 763 N N . ARG A 1 101 ? -23.376 -1.312 27.363 1.00 69.62 101 ARG A N 1
ATOM 764 C CA . ARG A 1 101 ? -21.992 -0.828 27.193 1.00 69.62 101 ARG A CA 1
ATOM 765 C C . ARG A 1 101 ? -21.066 -1.824 26.494 1.00 69.62 101 ARG A C 1
ATOM 767 O O . ARG A 1 101 ? -20.194 -1.412 25.737 1.00 69.62 101 ARG A O 1
ATOM 774 N N . HIS A 1 102 ? -21.225 -3.120 26.758 1.00 69.62 102 HIS A N 1
ATOM 775 C CA . HIS A 1 102 ? -20.445 -4.147 26.065 1.00 69.62 102 HIS A CA 1
ATOM 776 C C . HIS A 1 102 ? -20.797 -4.226 24.580 1.00 69.62 102 HIS A C 1
ATOM 778 O O . HIS A 1 102 ? -19.896 -4.356 23.756 1.00 69.62 102 HIS A O 1
ATOM 784 N N . ILE A 1 103 ? -22.085 -4.125 24.245 1.00 73.44 103 ILE A N 1
ATOM 785 C CA . ILE A 1 103 ? -22.553 -4.122 22.856 1.00 73.44 103 ILE A CA 1
ATOM 786 C C . ILE A 1 103 ? -22.002 -2.895 22.122 1.00 73.44 103 ILE A C 1
ATOM 788 O O . ILE A 1 103 ? -21.453 -3.052 21.036 1.00 73.44 103 ILE A O 1
ATOM 792 N N . ASP A 1 104 ? -22.045 -1.714 22.743 1.00 74.94 104 ASP A N 1
ATOM 793 C CA . ASP A 1 104 ? -21.483 -0.486 22.166 1.00 74.94 104 ASP A CA 1
ATOM 794 C C . ASP A 1 104 ? -19.967 -0.598 21.935 1.00 74.94 104 ASP A C 1
ATOM 796 O O . ASP A 1 104 ? -19.458 -0.173 20.898 1.00 74.94 104 ASP A O 1
ATOM 800 N N . GLY A 1 105 ? -19.237 -1.224 22.865 1.00 79.38 105 GLY A N 1
ATOM 801 C CA . GLY A 1 105 ? -17.801 -1.474 22.721 1.00 79.38 105 GLY A CA 1
ATOM 802 C C . GLY A 1 105 ? -17.474 -2.423 21.566 1.00 79.38 105 GLY A C 1
ATOM 803 O O . GLY A 1 105 ? -16.561 -2.156 20.786 1.00 79.38 105 GLY A O 1
ATOM 804 N N . VAL A 1 106 ? -18.248 -3.502 21.409 1.00 80.81 106 VAL A N 1
ATOM 805 C CA . VAL A 1 106 ? -18.108 -4.420 20.267 1.00 80.81 106 VAL A CA 1
ATOM 806 C C . VAL A 1 106 ? -18.425 -3.692 18.962 1.00 80.81 106 VAL A C 1
ATOM 808 O O . VAL A 1 106 ? -17.663 -3.813 18.005 1.00 80.81 106 VAL A O 1
ATOM 811 N N . LEU A 1 107 ? -19.482 -2.876 18.933 1.00 78.44 107 LEU A N 1
ATOM 812 C CA . LEU A 1 107 ? -19.847 -2.094 17.754 1.00 78.44 107 LEU A CA 1
ATOM 813 C C . LEU A 1 107 ? -18.716 -1.138 17.346 1.00 78.44 107 LEU A C 1
ATOM 815 O O . LEU A 1 107 ? -18.332 -1.101 16.178 1.00 78.44 107 LEU A O 1
ATOM 819 N N . ALA A 1 108 ? -18.123 -0.430 18.310 1.00 82.12 108 ALA A N 1
ATOM 820 C CA . ALA A 1 108 ? -17.001 0.472 18.064 1.00 82.12 108 ALA A CA 1
ATOM 821 C C . ALA A 1 108 ? -15.780 -0.265 17.489 1.00 82.12 108 ALA A C 1
ATOM 823 O O . ALA A 1 108 ? -15.189 0.192 16.511 1.00 82.12 108 ALA A O 1
ATOM 824 N N . ILE A 1 109 ? -15.437 -1.436 18.036 1.00 87.62 109 ILE A N 1
ATOM 825 C CA . ILE A 1 109 ? -14.329 -2.259 17.528 1.00 87.62 109 ILE A CA 1
ATOM 826 C C . ILE A 1 109 ? -14.612 -2.723 16.095 1.00 87.62 109 ILE A C 1
ATOM 828 O O . ILE A 1 109 ? -13.737 -2.623 15.233 1.00 87.62 109 ILE A O 1
ATOM 832 N N . THR A 1 110 ? -15.835 -3.181 15.810 1.00 86.44 110 THR A N 1
ATOM 833 C CA . THR A 1 110 ? -16.210 -3.601 14.450 1.00 86.44 110 THR A CA 1
ATOM 834 C C . THR A 1 110 ? -16.167 -2.442 13.457 1.00 86.44 110 THR A C 1
ATOM 836 O O . THR A 1 110 ? -15.654 -2.615 12.355 1.00 86.44 110 THR A O 1
ATOM 839 N N . ALA A 1 111 ? -16.607 -1.245 13.852 1.00 86.44 111 ALA A N 1
ATOM 840 C CA . ALA A 1 111 ? -16.554 -0.055 13.009 1.00 86.44 111 ALA A CA 1
ATOM 841 C C . ALA A 1 111 ? -15.109 0.355 12.679 1.00 86.44 111 ALA A C 1
ATOM 843 O O . ALA A 1 111 ? -14.800 0.643 11.523 1.00 86.44 111 ALA A O 1
ATOM 844 N N . ILE A 1 112 ? -14.207 0.322 13.666 1.00 88.62 112 ILE A N 1
ATOM 845 C CA . ILE A 1 112 ? -12.780 0.615 13.461 1.00 88.62 112 ILE A CA 1
ATOM 846 C C . ILE A 1 112 ? -12.140 -0.430 12.540 1.00 88.62 112 ILE A C 1
ATOM 848 O O . ILE A 1 112 ? -11.408 -0.075 11.616 1.00 88.62 112 ILE A O 1
ATOM 852 N N . SER A 1 113 ? -12.439 -1.714 12.754 1.00 87.31 113 SER A N 1
ATOM 853 C CA . SER A 1 113 ? -11.939 -2.797 11.902 1.00 87.31 113 SER A CA 1
ATOM 854 C C . SER A 1 113 ? -12.399 -2.630 10.451 1.00 87.31 113 SER A C 1
ATOM 856 O O . SER A 1 113 ? -11.583 -2.729 9.535 1.00 87.31 113 SER A O 1
ATOM 858 N N . LEU A 1 114 ? -13.673 -2.287 10.235 1.00 87.94 114 LEU A N 1
ATOM 859 C CA . LEU A 1 114 ? -14.221 -2.055 8.900 1.00 87.94 114 LEU A CA 1
ATOM 860 C C . LEU A 1 114 ? -13.579 -0.837 8.217 1.00 87.94 114 LEU A C 1
ATOM 862 O O . LEU A 1 114 ? -13.263 -0.892 7.030 1.00 87.94 114 LEU A O 1
ATOM 866 N N . ALA A 1 115 ? -13.338 0.243 8.966 1.00 85.50 115 ALA A N 1
ATOM 867 C CA . ALA A 1 115 ? -12.664 1.437 8.459 1.00 85.50 115 ALA A CA 1
ATOM 868 C C . ALA A 1 115 ? -11.215 1.147 8.028 1.00 85.50 115 ALA A C 1
ATOM 870 O O . ALA A 1 115 ? -10.788 1.600 6.965 1.00 85.50 115 ALA A O 1
ATOM 871 N N . LEU A 1 116 ? -10.478 0.348 8.806 1.00 84.38 116 LEU A N 1
ATOM 872 C CA . LEU A 1 116 ? -9.121 -0.085 8.455 1.00 84.38 116 LEU A CA 1
ATOM 873 C C . LEU A 1 116 ? -9.103 -0.952 7.192 1.00 84.38 116 LEU A C 1
ATOM 875 O O . LEU A 1 116 ? -8.233 -0.775 6.340 1.00 84.38 116 LEU A O 1
ATOM 879 N N . LEU A 1 117 ? -10.077 -1.852 7.048 1.00 84.44 117 LEU A N 1
ATOM 880 C CA . LEU A 1 117 ? -10.184 -2.751 5.899 1.00 84.44 117 LEU A CA 1
ATOM 881 C C . LEU A 1 117 ? -10.535 -1.982 4.613 1.00 84.44 117 LEU A C 1
ATOM 883 O O . LEU A 1 117 ? -9.940 -2.211 3.563 1.00 84.44 117 LEU A O 1
ATOM 887 N N . LEU A 1 118 ? -11.434 -0.999 4.699 1.00 81.38 118 LEU A N 1
ATOM 888 C CA . LEU A 1 118 ? -11.732 -0.090 3.586 1.00 81.38 118 LEU A CA 1
ATOM 889 C C . LEU A 1 118 ? -10.523 0.782 3.210 1.00 81.38 118 LEU A C 1
ATOM 891 O O . LEU A 1 118 ? -10.285 1.029 2.026 1.00 81.38 118 LEU A O 1
ATOM 895 N N . GLY A 1 119 ? -9.749 1.228 4.203 1.00 77.69 119 GLY A N 1
ATOM 896 C CA . GLY A 1 119 ? -8.517 1.985 3.988 1.00 77.69 119 GLY A CA 1
ATOM 897 C C . GLY A 1 119 ? -7.446 1.172 3.256 1.00 77.69 119 GLY A C 1
ATOM 898 O O . GLY A 1 119 ? -6.890 1.645 2.264 1.00 77.69 119 GLY A O 1
ATOM 899 N N . SER A 1 120 ? -7.192 -0.068 3.687 1.00 75.06 120 SER A N 1
ATOM 900 C CA . SER A 1 120 ? -6.183 -0.935 3.060 1.00 75.06 120 SER A CA 1
ATOM 901 C C . SER A 1 120 ? -6.557 -1.338 1.631 1.00 75.06 120 SER A C 1
ATOM 903 O O . SER A 1 120 ? -5.693 -1.386 0.752 1.00 75.06 120 SER A O 1
ATOM 905 N N . PHE A 1 121 ? -7.848 -1.549 1.365 1.00 75.31 121 PHE A N 1
ATOM 906 C CA . PHE A 1 121 ? -8.341 -1.891 0.031 1.00 75.31 121 PHE A CA 1
ATOM 907 C C . PHE A 1 121 ? -8.150 -0.746 -0.975 1.00 75.31 121 PHE A C 1
ATOM 909 O O . PHE A 1 121 ? -7.859 -0.967 -2.146 1.00 75.31 121 PHE A O 1
ATOM 916 N N . ARG A 1 122 ? -8.262 0.513 -0.530 1.00 72.94 122 ARG A N 1
ATOM 917 C CA . ARG A 1 122 ? -7.979 1.669 -1.396 1.00 72.94 122 ARG A CA 1
ATOM 918 C C . ARG A 1 122 ? -6.498 1.769 -1.741 1.00 72.94 122 ARG A C 1
ATOM 920 O O . ARG A 1 122 ? -6.176 1.994 -2.902 1.00 72.94 122 ARG A O 1
ATOM 927 N N . VAL A 1 123 ? -5.612 1.583 -0.764 1.00 75.00 123 VAL A N 1
ATOM 928 C CA . VAL A 1 123 ? -4.160 1.682 -0.984 1.00 75.00 123 VAL A CA 1
ATOM 929 C C . VAL A 1 123 ? -3.674 0.616 -1.966 1.00 75.00 123 VAL A C 1
ATOM 931 O O . VAL A 1 123 ? -2.924 0.943 -2.878 1.00 75.00 123 VAL A O 1
ATOM 934 N N . THR A 1 124 ? -4.154 -0.619 -1.825 1.00 73.62 124 THR A N 1
ATOM 935 C CA . THR A 1 124 ? -3.782 -1.743 -2.703 1.00 73.62 124 THR A CA 1
ATOM 936 C C . THR A 1 124 ? -4.232 -1.539 -4.149 1.00 73.62 124 THR A C 1
ATOM 938 O O . THR A 1 124 ? -3.433 -1.703 -5.067 1.00 73.62 124 THR A O 1
ATOM 941 N N . ILE A 1 125 ? -5.464 -1.069 -4.367 1.00 77.94 125 ILE A N 1
ATOM 942 C CA . ILE A 1 125 ? -5.936 -0.727 -5.718 1.00 77.94 125 ILE A CA 1
ATOM 943 C C . ILE A 1 125 ? -5.097 0.403 -6.323 1.00 77.94 125 ILE A C 1
ATOM 945 O O . ILE A 1 125 ? -4.753 0.354 -7.501 1.00 77.94 125 ILE A O 1
ATOM 949 N N . LEU A 1 126 ? -4.770 1.442 -5.547 1.00 76.00 126 LEU A N 1
ATOM 950 C CA . LEU A 1 126 ? -3.949 2.542 -6.057 1.00 76.00 126 LEU A CA 1
ATOM 951 C C . LEU A 1 126 ? -2.528 2.086 -6.407 1.00 76.00 126 LEU A C 1
ATOM 953 O O . LEU A 1 126 ? -2.000 2.548 -7.416 1.00 76.00 126 LEU A O 1
ATOM 957 N N . SER A 1 127 ? -1.929 1.182 -5.627 1.00 77.50 127 SER A N 1
ATOM 958 C CA . SER A 1 127 ? -0.609 0.629 -5.945 1.00 77.50 127 SER A CA 1
ATOM 959 C C . SER A 1 127 ? -0.629 -0.246 -7.194 1.00 77.50 127 SER A C 1
ATOM 961 O O . SER A 1 127 ? 0.238 -0.071 -8.043 1.00 77.50 127 SER A O 1
ATOM 963 N N . GLU A 1 128 ? -1.640 -1.106 -7.364 1.00 81.00 128 GLU A N 1
ATOM 964 C CA . GLU A 1 128 ? -1.772 -1.934 -8.574 1.00 81.00 128 GLU A CA 1
ATOM 965 C C . GLU A 1 128 ? -1.924 -1.066 -9.827 1.00 81.00 128 GLU A C 1
ATOM 967 O O . GLU A 1 128 ? -1.261 -1.297 -10.833 1.00 81.00 128 GLU A O 1
ATOM 972 N N . ARG A 1 129 ? -2.728 0.003 -9.756 1.00 81.56 129 ARG A N 1
ATOM 973 C CA . ARG A 1 129 ? -2.887 0.956 -10.867 1.00 81.56 129 ARG A CA 1
ATOM 974 C C . ARG A 1 129 ? -1.591 1.688 -11.211 1.00 81.56 129 ARG A C 1
ATOM 976 O O . ARG A 1 129 ? -1.353 1.986 -12.380 1.00 81.56 129 ARG A O 1
ATOM 983 N N . LEU A 1 130 ? -0.774 2.002 -10.208 1.00 82.62 130 LEU A N 1
ATOM 984 C CA . LEU A 1 130 ? 0.530 2.636 -10.405 1.00 82.62 130 LEU A CA 1
ATOM 985 C C . LEU A 1 130 ? 1.521 1.674 -11.065 1.00 82.62 130 LEU A C 1
ATOM 987 O O . LEU A 1 130 ? 2.245 2.078 -11.971 1.00 82.62 130 LEU A O 1
ATOM 991 N N . GLU A 1 131 ? 1.514 0.408 -10.657 1.00 88.25 131 GLU A N 1
ATOM 992 C CA . GLU A 1 131 ? 2.363 -0.635 -11.231 1.00 88.25 131 GLU A CA 1
ATOM 993 C C . GLU A 1 131 ? 1.948 -0.971 -12.678 1.00 88.25 131 GLU A C 1
ATOM 995 O O . GLU A 1 131 ? 2.796 -1.053 -13.571 1.00 88.25 131 GLU A O 1
ATOM 1000 N N . GLU A 1 132 ? 0.643 -1.041 -12.965 1.00 88.75 132 GLU A N 1
ATOM 1001 C CA . GLU A 1 132 ? 0.106 -1.121 -14.333 1.00 88.75 132 GLU A CA 1
ATOM 1002 C C . GLU A 1 132 ? 0.563 0.071 -15.192 1.00 88.75 132 GLU A C 1
ATOM 1004 O O . GLU A 1 132 ? 1.033 -0.104 -16.317 1.00 88.75 132 GLU A O 1
ATOM 1009 N N . ALA A 1 133 ? 0.480 1.296 -14.666 1.00 84.62 133 ALA A N 1
ATOM 1010 C CA . ALA A 1 133 ? 0.923 2.482 -15.396 1.00 84.62 133 ALA A CA 1
ATOM 1011 C C . ALA A 1 133 ? 2.440 2.477 -15.647 1.00 84.62 133 ALA A C 1
ATOM 1013 O O . ALA A 1 133 ? 2.887 2.826 -16.740 1.00 84.62 133 ALA A O 1
ATOM 1014 N N . GLU A 1 134 ? 3.244 2.054 -14.669 1.00 90.69 134 GLU A N 1
ATOM 1015 C CA . GLU A 1 134 ? 4.699 1.992 -14.805 1.00 90.69 134 GLU A CA 1
ATOM 1016 C C . GLU A 1 134 ? 5.134 0.926 -15.820 1.00 90.69 134 GLU A C 1
ATOM 1018 O O . GLU A 1 134 ? 6.029 1.166 -16.638 1.00 90.69 134 GLU A O 1
ATOM 1023 N N . THR A 1 135 ? 4.486 -0.241 -15.815 1.00 90.38 135 THR A N 1
ATOM 1024 C CA . THR A 1 135 ? 4.756 -1.306 -16.792 1.00 90.38 135 THR A CA 1
ATOM 1025 C C . THR A 1 135 ? 4.408 -0.870 -18.216 1.00 90.38 135 THR A C 1
ATOM 1027 O O . THR A 1 135 ? 5.217 -1.083 -19.127 1.00 90.38 135 THR A O 1
ATOM 1030 N N . LEU A 1 136 ? 3.279 -0.177 -18.406 1.00 91.50 136 LEU A N 1
ATOM 1031 C CA . LEU A 1 136 ? 2.917 0.430 -19.689 1.00 91.50 136 LEU A CA 1
ATOM 1032 C C . LEU A 1 136 ? 3.964 1.454 -20.139 1.00 91.50 136 LEU A C 1
ATOM 1034 O O . LEU A 1 136 ? 4.479 1.335 -21.253 1.00 91.50 136 LEU A O 1
ATOM 1038 N N . LEU A 1 137 ? 4.366 2.381 -19.264 1.00 90.50 137 LEU A N 1
ATOM 1039 C CA . LEU A 1 137 ? 5.366 3.401 -19.595 1.00 90.50 137 LEU A CA 1
ATOM 1040 C C . LEU A 1 137 ? 6.709 2.779 -20.000 1.00 90.50 137 LEU A C 1
ATOM 1042 O O . LEU A 1 137 ? 7.329 3.192 -20.980 1.00 90.50 137 LEU A O 1
ATOM 1046 N N . ARG A 1 138 ? 7.169 1.755 -19.268 1.00 90.31 138 ARG A N 1
ATOM 1047 C CA . ARG A 1 138 ? 8.406 1.032 -19.604 1.00 90.31 138 ARG A CA 1
ATOM 1048 C C . ARG A 1 138 ? 8.305 0.370 -20.973 1.00 90.31 138 ARG A C 1
ATOM 1050 O O . ARG A 1 138 ? 9.267 0.434 -21.738 1.00 90.31 138 ARG A O 1
ATOM 1057 N N . SER A 1 139 ? 7.162 -0.238 -21.292 1.00 89.44 139 SER A N 1
ATOM 1058 C CA . SER A 1 139 ? 6.951 -0.863 -22.600 1.00 89.44 139 SER A CA 1
ATOM 1059 C C . SER A 1 139 ? 7.022 0.161 -23.738 1.00 89.44 139 SER A C 1
ATOM 1061 O O . SER A 1 139 ? 7.681 -0.077 -24.751 1.00 89.44 139 SER A O 1
ATOM 1063 N N . GLU A 1 140 ? 6.446 1.342 -23.531 1.00 89.31 140 GLU A N 1
ATOM 1064 C CA . GLU A 1 140 ? 6.411 2.418 -24.515 1.00 89.31 140 GLU A CA 1
ATOM 1065 C C . GLU A 1 140 ? 7.805 3.031 -24.720 1.00 89.31 140 GLU A C 1
ATOM 1067 O O . GLU A 1 140 ? 8.259 3.204 -25.852 1.00 89.31 140 GLU A O 1
ATOM 1072 N N . VAL A 1 141 ? 8.565 3.242 -23.639 1.00 91.94 141 VAL A N 1
ATOM 1073 C CA . VAL A 1 141 ? 9.966 3.697 -23.704 1.00 91.94 141 VAL A CA 1
ATOM 1074 C C . VAL A 1 141 ? 10.847 2.708 -24.471 1.00 91.94 141 VAL A C 1
ATOM 1076 O O . VAL A 1 141 ? 11.720 3.125 -25.239 1.00 91.94 141 VAL A O 1
ATOM 1079 N N . VAL A 1 142 ? 10.637 1.399 -24.296 1.00 92.25 142 VAL A N 1
ATOM 1080 C CA . VAL A 1 142 ? 11.366 0.376 -25.062 1.00 92.25 142 VAL A CA 1
ATOM 1081 C C . VAL A 1 142 ? 11.046 0.488 -26.553 1.00 92.25 142 VAL A C 1
ATOM 1083 O O . VAL A 1 142 ? 11.976 0.470 -27.363 1.00 92.25 142 VAL A O 1
ATOM 1086 N N . GLN A 1 143 ? 9.777 0.676 -26.925 1.00 89.19 143 GLN A N 1
ATOM 1087 C CA . GLN A 1 143 ? 9.391 0.880 -28.326 1.00 89.19 143 GLN A CA 1
ATOM 1088 C C . GLN A 1 143 ? 9.999 2.162 -28.912 1.00 89.19 143 GLN A C 1
ATOM 1090 O O . GLN A 1 143 ? 10.581 2.123 -29.997 1.00 89.19 143 GLN A O 1
ATOM 1095 N N . PHE A 1 144 ? 9.971 3.278 -28.177 1.00 90.44 144 PHE A N 1
ATOM 1096 C CA . PHE A 1 144 ? 10.610 4.526 -28.604 1.00 90.44 144 PHE A CA 1
ATOM 1097 C C . PHE A 1 144 ? 12.116 4.365 -28.833 1.00 90.44 144 PHE A C 1
ATOM 1099 O O . PHE A 1 144 ? 12.646 4.847 -29.836 1.00 90.44 144 PHE A O 1
ATOM 1106 N N . ARG A 1 145 ? 12.818 3.651 -27.944 1.00 90.25 145 ARG A N 1
ATOM 1107 C CA . ARG A 1 145 ? 14.252 3.364 -28.117 1.00 90.25 145 ARG A CA 1
ATOM 1108 C C . ARG A 1 145 ? 14.524 2.513 -29.354 1.00 90.25 145 ARG A C 1
ATOM 1110 O O . ARG A 1 145 ? 15.498 2.776 -30.056 1.00 90.25 145 ARG A O 1
ATOM 1117 N N . GLN A 1 146 ? 13.674 1.529 -29.646 1.00 89.94 146 GLN A N 1
ATOM 1118 C CA . GLN A 1 146 ? 13.793 0.723 -30.864 1.00 89.94 146 GLN A CA 1
ATOM 1119 C C . GLN A 1 146 ? 13.592 1.573 -32.124 1.00 89.94 146 GLN A C 1
ATOM 1121 O O . GLN A 1 146 ? 14.386 1.468 -33.059 1.00 89.94 146 GLN A O 1
ATOM 1126 N N . MET A 1 147 ? 12.598 2.466 -32.135 1.00 90.38 147 MET A N 1
ATOM 1127 C CA . MET A 1 147 ? 12.380 3.395 -33.249 1.00 90.38 147 MET A CA 1
ATOM 1128 C C . MET A 1 147 ? 13.566 4.347 -33.444 1.00 90.38 147 MET A C 1
ATOM 1130 O O . MET A 1 147 ? 14.032 4.518 -34.571 1.00 90.38 147 MET A O 1
ATOM 1134 N N . GLN A 1 148 ? 14.114 4.912 -32.363 1.00 90.31 148 GLN A N 1
ATOM 1135 C CA . GLN A 1 148 ? 15.308 5.762 -32.434 1.00 90.31 148 GLN A CA 1
ATOM 1136 C C . GLN A 1 148 ? 16.532 5.000 -32.951 1.00 90.31 148 GLN A C 1
ATOM 1138 O O . GLN A 1 148 ? 17.266 5.522 -33.790 1.00 90.31 148 GLN A O 1
ATOM 1143 N N . ALA A 1 149 ? 16.745 3.761 -32.497 1.00 91.31 149 ALA A N 1
ATOM 1144 C CA . ALA A 1 149 ? 17.832 2.916 -32.984 1.00 91.31 149 ALA A CA 1
ATOM 1145 C C . ALA A 1 149 ? 17.690 2.624 -34.486 1.00 91.31 149 ALA A C 1
ATOM 1147 O O . ALA A 1 149 ? 18.672 2.688 -35.228 1.00 91.31 149 ALA A O 1
ATOM 1148 N N . LEU A 1 150 ? 16.465 2.370 -34.953 1.00 90.19 150 LEU A N 1
ATOM 1149 C CA . LEU A 1 150 ? 16.182 2.153 -36.367 1.00 90.19 150 LEU A CA 1
ATOM 1150 C C . LEU A 1 150 ? 16.436 3.424 -37.191 1.00 90.19 150 LEU A C 1
ATOM 1152 O O . LEU A 1 150 ? 17.087 3.370 -38.234 1.00 90.19 150 LEU A O 1
ATOM 1156 N N . GLN A 1 151 ? 15.995 4.584 -36.700 1.00 91.19 151 GLN A N 1
ATOM 1157 C CA . GLN A 1 151 ? 16.240 5.873 -37.345 1.00 91.19 151 GLN A CA 1
ATOM 1158 C C . GLN A 1 151 ? 17.741 6.198 -37.417 1.00 91.19 151 GLN A C 1
ATOM 1160 O O . GLN A 1 151 ? 18.223 6.620 -38.467 1.00 91.19 151 GLN A O 1
ATOM 1165 N N . ALA A 1 152 ? 18.499 5.922 -36.352 1.00 90.06 152 ALA A N 1
ATOM 1166 C CA . ALA A 1 152 ? 19.956 6.045 -36.338 1.00 90.06 152 ALA A CA 1
ATOM 1167 C C . ALA A 1 152 ? 20.638 5.086 -37.333 1.00 90.06 152 ALA A C 1
ATOM 1169 O O . ALA A 1 152 ? 21.606 5.456 -38.001 1.00 90.06 152 ALA A O 1
ATOM 1170 N N . ALA A 1 153 ? 20.120 3.865 -37.492 1.00 88.81 153 ALA A N 1
ATOM 1171 C CA . ALA A 1 153 ? 20.613 2.941 -38.508 1.00 88.81 153 ALA A CA 1
ATOM 1172 C C . ALA A 1 153 ? 20.388 3.507 -39.921 1.00 88.81 153 ALA A C 1
ATOM 1174 O O . ALA A 1 153 ? 21.338 3.565 -40.707 1.00 88.81 153 ALA A O 1
ATOM 1175 N N . TYR A 1 154 ? 19.187 4.008 -40.231 1.00 89.81 154 TYR A N 1
ATOM 1176 C CA . TYR A 1 154 ? 18.884 4.628 -41.528 1.00 89.81 154 TYR A CA 1
ATOM 1177 C C . TYR A 1 154 ? 19.770 5.837 -41.840 1.00 89.81 154 TYR A C 1
ATOM 1179 O O . TYR A 1 154 ? 20.309 5.925 -42.947 1.00 89.81 154 TYR A O 1
ATOM 1187 N N . THR A 1 155 ? 19.976 6.742 -40.879 1.00 88.38 155 THR A N 1
ATOM 1188 C CA . THR A 1 155 ? 20.860 7.901 -41.079 1.00 88.38 155 THR A CA 1
ATOM 1189 C C . THR A 1 155 ? 22.308 7.469 -41.294 1.00 88.38 155 THR A C 1
ATOM 1191 O O . THR A 1 155 ? 22.982 8.012 -42.170 1.00 88.38 155 THR A O 1
ATOM 1194 N N . SER A 1 156 ? 22.777 6.434 -40.589 1.00 88.19 156 SER A N 1
ATOM 1195 C CA . SER A 1 156 ? 24.121 5.882 -40.793 1.00 88.19 156 SER A CA 1
ATOM 1196 C C . SER A 1 156 ? 24.301 5.270 -42.190 1.00 88.19 156 SER A C 1
ATOM 1198 O O . SER A 1 156 ? 25.340 5.474 -42.823 1.00 88.19 156 SER A O 1
ATOM 1200 N N . PHE A 1 157 ? 23.288 4.575 -42.721 1.00 86.62 157 PHE A N 1
ATOM 1201 C CA . PHE A 1 157 ? 23.324 4.035 -44.081 1.00 86.62 157 PHE A CA 1
ATOM 1202 C C . PHE A 1 157 ? 23.297 5.145 -45.131 1.00 86.62 157 PHE A C 1
ATOM 1204 O O . PHE A 1 157 ? 24.056 5.077 -46.100 1.00 86.62 157 PHE A O 1
ATOM 1211 N N . ALA A 1 158 ? 22.481 6.182 -44.931 1.00 83.75 158 ALA A N 1
ATOM 1212 C CA . ALA A 1 158 ? 22.450 7.352 -45.805 1.00 83.75 158 ALA A CA 1
ATOM 1213 C C . ALA A 1 158 ? 23.813 8.067 -45.832 1.00 83.75 158 ALA A C 1
ATOM 1215 O O . ALA A 1 158 ? 24.349 8.317 -46.912 1.00 83.75 158 ALA A O 1
ATOM 1216 N N . ALA A 1 159 ? 24.426 8.291 -44.665 1.00 83.62 159 ALA A N 1
ATOM 1217 C CA . ALA A 1 159 ? 25.758 8.883 -44.550 1.00 83.62 159 ALA A CA 1
ATOM 1218 C C . ALA A 1 159 ? 26.841 8.028 -45.232 1.00 83.62 159 ALA A C 1
ATOM 1220 O O . ALA A 1 159 ? 27.680 8.557 -45.960 1.00 83.62 159 ALA A O 1
ATOM 1221 N N . ARG A 1 160 ? 26.805 6.696 -45.070 1.00 81.44 160 ARG A N 1
ATOM 1222 C CA . ARG A 1 160 ? 27.733 5.786 -45.766 1.00 81.44 160 ARG A CA 1
ATOM 1223 C C . ARG A 1 160 ? 27.558 5.839 -47.283 1.00 81.44 160 ARG A C 1
ATOM 1225 O O . ARG A 1 160 ? 28.556 5.880 -47.996 1.00 81.44 160 ARG A O 1
ATOM 1232 N N . ARG A 1 161 ? 26.318 5.863 -47.788 1.00 77.94 161 ARG A N 1
ATOM 1233 C CA . ARG A 1 161 ? 26.055 5.990 -49.233 1.00 77.94 161 ARG A CA 1
ATOM 1234 C C . ARG A 1 161 ? 26.582 7.315 -49.776 1.00 77.94 161 ARG A C 1
ATOM 1236 O O . ARG A 1 161 ? 27.254 7.291 -50.802 1.00 77.94 161 ARG A O 1
ATOM 1243 N N . ALA A 1 162 ? 26.347 8.418 -49.066 1.00 78.00 162 ALA A N 1
ATOM 1244 C CA . ALA A 1 162 ? 26.860 9.735 -49.434 1.00 78.00 162 ALA A CA 1
ATOM 1245 C C . ALA A 1 162 ? 28.400 9.763 -49.464 1.00 78.00 162 ALA A C 1
ATOM 1247 O O . ALA A 1 162 ? 28.990 10.213 -50.442 1.00 78.00 162 ALA A O 1
ATOM 1248 N N . ALA A 1 163 ? 29.058 9.187 -48.453 1.00 76.19 163 ALA A N 1
ATOM 1249 C CA . ALA A 1 163 ? 30.516 9.094 -48.406 1.00 76.19 163 ALA A CA 1
ATOM 1250 C C . ALA A 1 163 ? 31.092 8.236 -49.548 1.00 76.19 163 ALA A C 1
ATOM 1252 O O . ALA A 1 163 ? 32.148 8.552 -50.092 1.00 76.19 163 ALA A O 1
ATOM 1253 N N . VAL A 1 164 ? 30.409 7.155 -49.942 1.00 76.06 164 VAL A N 1
ATOM 1254 C CA . VAL A 1 164 ? 30.819 6.319 -51.083 1.00 76.06 164 VAL A CA 1
ATOM 1255 C C . VAL A 1 164 ? 30.606 7.046 -52.411 1.00 76.06 164 VAL A C 1
ATOM 1257 O O . VAL A 1 164 ? 31.481 6.977 -53.271 1.00 76.06 164 VAL A O 1
ATOM 1260 N N . SER A 1 165 ? 29.493 7.766 -52.592 1.00 71.94 165 SER A N 1
ATOM 1261 C CA . SER A 1 165 ? 29.283 8.579 -53.797 1.00 71.94 165 SER A CA 1
ATOM 1262 C C . SER A 1 165 ? 30.280 9.729 -53.894 1.00 71.94 165 SER A C 1
ATOM 1264 O O . SER A 1 165 ? 30.803 9.980 -54.972 1.00 71.94 165 SER A O 1
ATOM 1266 N N . GLU A 1 166 ? 30.604 10.382 -52.777 1.00 71.31 166 GLU A N 1
ATOM 1267 C CA . GLU A 1 166 ? 31.600 11.452 -52.731 1.00 71.31 166 GLU A CA 1
ATOM 1268 C C . GLU A 1 166 ? 33.010 10.918 -53.019 1.00 71.31 166 GLU A C 1
ATOM 1270 O O . GLU A 1 166 ? 33.766 11.550 -53.750 1.00 71.31 166 GLU A O 1
ATOM 1275 N N . ARG A 1 167 ? 33.356 9.718 -52.527 1.00 67.19 167 ARG A N 1
ATOM 1276 C CA . ARG A 1 167 ? 34.605 9.037 -52.908 1.00 67.19 167 ARG A CA 1
ATOM 1277 C C . ARG A 1 167 ? 34.644 8.705 -54.397 1.00 67.19 167 ARG A C 1
ATOM 1279 O O . ARG A 1 167 ? 35.629 9.039 -55.041 1.00 67.19 167 ARG A O 1
ATOM 1286 N N . ARG A 1 168 ? 33.569 8.137 -54.956 1.00 63.12 168 ARG A N 1
ATOM 1287 C CA . ARG A 1 168 ? 33.475 7.869 -56.403 1.00 63.12 168 ARG A CA 1
ATOM 1288 C C . ARG A 1 168 ? 33.562 9.138 -57.250 1.00 63.12 168 ARG A C 1
ATOM 1290 O O . ARG A 1 168 ? 34.111 9.081 -58.337 1.00 63.12 168 ARG A O 1
ATOM 1297 N N . ALA A 1 169 ? 33.028 10.260 -56.770 1.00 62.38 169 ALA A N 1
ATOM 1298 C CA . ALA A 1 169 ? 33.111 11.544 -57.466 1.00 62.38 169 ALA A CA 1
ATOM 1299 C C . ALA A 1 169 ? 34.501 12.199 -57.355 1.00 62.38 169 ALA A C 1
ATOM 1301 O O . ALA A 1 169 ? 34.887 12.965 -58.231 1.00 62.38 169 ALA A O 1
ATOM 1302 N N . ARG A 1 170 ? 35.250 11.921 -56.277 1.00 60.62 170 ARG A N 1
ATOM 1303 C CA . ARG A 1 170 ? 36.609 12.449 -56.048 1.00 60.62 170 ARG A CA 1
ATOM 1304 C C . ARG A 1 170 ? 37.716 11.604 -56.665 1.00 60.62 170 ARG A C 1
ATOM 1306 O O . ARG A 1 170 ? 38.813 12.119 -56.872 1.00 60.62 170 ARG A O 1
ATOM 1313 N N . GLU A 1 171 ? 37.468 10.328 -56.926 1.00 60.91 171 GLU A N 1
ATOM 1314 C CA . GLU A 1 171 ? 38.367 9.511 -57.731 1.00 60.91 171 GLU A CA 1
ATOM 1315 C C . GLU A 1 171 ? 38.307 10.023 -59.17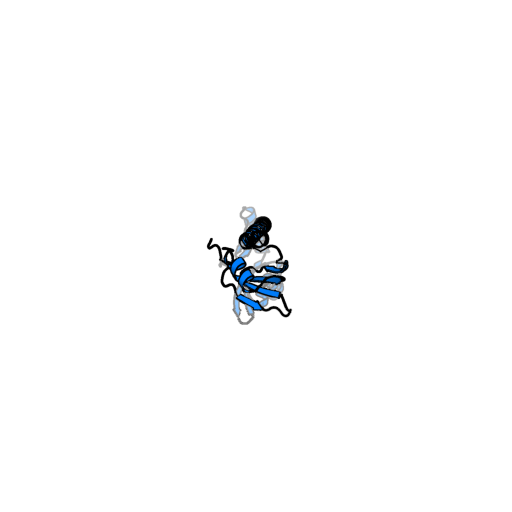4 1.00 60.91 171 GLU A C 1
ATOM 1317 O O . GLU A 1 171 ? 37.354 9.755 -59.902 1.00 60.91 171 GLU A O 1
ATOM 1322 N N . VAL A 1 172 ? 39.324 10.794 -59.580 1.00 58.28 172 VAL A N 1
ATOM 1323 C CA . VAL A 1 172 ? 39.576 11.107 -60.993 1.00 58.28 172 VAL A CA 1
ATOM 1324 C C . VAL A 1 172 ? 39.556 9.779 -61.736 1.00 58.28 172 VAL A C 1
ATOM 1326 O O . VAL A 1 172 ? 40.340 8.882 -61.417 1.00 58.28 172 VAL A O 1
ATOM 1329 N N . GLY A 1 173 ? 38.609 9.626 -62.663 1.00 62.66 173 GLY A N 1
ATOM 1330 C CA . GLY A 1 173 ? 38.334 8.341 -63.281 1.00 62.66 173 GLY A CA 1
ATOM 1331 C C . GLY A 1 173 ? 39.612 7.795 -63.903 1.00 62.66 173 GLY A C 1
ATOM 1332 O O . GLY A 1 173 ? 40.121 8.366 -64.864 1.00 62.66 173 GLY A O 1
ATOM 1333 N N . ALA A 1 174 ? 40.116 6.667 -63.394 1.00 61.06 174 ALA A N 1
ATOM 1334 C CA . ALA A 1 174 ? 41.226 5.941 -64.015 1.00 61.06 174 ALA A CA 1
ATOM 1335 C C . ALA A 1 174 ? 40.974 5.733 -65.523 1.00 61.06 174 ALA A C 1
ATOM 1337 O O . ALA A 1 174 ? 41.905 5.727 -66.320 1.00 61.06 174 ALA A O 1
ATOM 1338 N N . TYR A 1 175 ? 39.696 5.663 -65.911 1.00 64.25 175 TYR A N 1
ATOM 1339 C CA . TYR A 1 175 ? 39.225 5.680 -67.288 1.00 64.25 175 TYR A CA 1
ATOM 1340 C C . TYR A 1 175 ? 39.529 6.981 -68.054 1.00 64.25 175 TYR A C 1
ATOM 1342 O O . TYR A 1 175 ? 40.062 6.908 -69.155 1.00 64.25 175 TYR A O 1
ATOM 1350 N N . GLU A 1 176 ? 39.246 8.165 -67.500 1.00 66.94 176 GLU A N 1
ATOM 1351 C CA . GLU A 1 176 ? 39.559 9.449 -68.153 1.00 66.94 176 GLU A CA 1
ATOM 1352 C C . GLU A 1 176 ? 41.065 9.624 -68.361 1.00 66.94 176 GLU A C 1
ATOM 1354 O O . GLU A 1 176 ? 41.496 10.109 -69.407 1.00 66.94 176 GLU A O 1
ATOM 1359 N N . LEU A 1 177 ? 41.874 9.155 -67.406 1.00 68.75 177 LEU A N 1
ATOM 1360 C CA . LEU A 1 177 ? 43.331 9.150 -67.528 1.00 68.75 177 LEU A CA 1
ATOM 1361 C C . LEU A 1 177 ? 43.820 8.184 -68.599 1.00 68.75 177 LEU A C 1
ATOM 1363 O O . LEU A 1 177 ? 44.683 8.549 -69.392 1.00 68.75 177 LEU A O 1
ATOM 1367 N N . LEU A 1 178 ? 43.256 6.980 -68.660 1.00 68.00 178 LEU A N 1
ATOM 1368 C CA . LEU A 1 178 ? 43.607 5.992 -69.677 1.00 68.00 178 LEU A CA 1
ATOM 1369 C C . LEU A 1 178 ? 43.214 6.490 -71.076 1.00 68.00 178 LEU A C 1
ATOM 1371 O O . LEU A 1 178 ? 44.008 6.386 -72.005 1.00 68.00 178 LEU A O 1
ATOM 1375 N N . VAL A 1 179 ? 42.044 7.120 -71.219 1.00 70.81 179 VAL A N 1
ATOM 1376 C CA . VAL A 1 179 ? 41.598 7.740 -72.478 1.00 70.81 179 VAL A CA 1
ATOM 1377 C C . VAL A 1 179 ? 42.499 8.913 -72.880 1.00 70.81 179 VAL A C 1
ATOM 1379 O O . VAL A 1 179 ? 42.855 9.028 -74.052 1.00 70.81 179 VAL A O 1
ATOM 1382 N N . ALA A 1 180 ? 42.895 9.773 -71.939 1.00 68.62 180 ALA A N 1
ATOM 1383 C CA . ALA A 1 180 ? 43.803 10.884 -72.221 1.00 68.62 180 ALA A CA 1
ATOM 1384 C C . ALA A 1 180 ? 45.207 10.396 -72.613 1.00 68.62 180 ALA A C 1
ATOM 1386 O O . ALA A 1 180 ? 45.783 10.899 -73.576 1.00 68.62 180 ALA A O 1
ATOM 1387 N N . LEU A 1 181 ? 45.728 9.377 -71.921 1.00 71.00 181 LEU A N 1
ATOM 1388 C CA . LEU A 1 181 ? 47.000 8.740 -72.263 1.00 71.00 181 LEU A CA 1
ATOM 1389 C C . LEU A 1 181 ? 46.928 8.079 -73.642 1.00 71.00 181 LEU A C 1
ATOM 1391 O O . LEU A 1 181 ? 47.815 8.304 -74.454 1.00 71.00 181 LEU A O 1
ATOM 1395 N N . ALA A 1 182 ? 45.853 7.352 -73.952 1.00 69.94 182 ALA A N 1
ATOM 1396 C CA . ALA A 1 182 ? 45.676 6.691 -75.245 1.00 69.94 182 ALA A CA 1
ATOM 1397 C C . ALA A 1 182 ? 45.546 7.670 -76.426 1.00 69.94 182 ALA A C 1
ATOM 1399 O O . ALA A 1 182 ? 45.931 7.330 -77.538 1.00 69.94 182 ALA A O 1
ATOM 1400 N N . ARG A 1 183 ? 45.013 8.881 -76.210 1.00 73.62 183 ARG A N 1
ATOM 1401 C CA . ARG A 1 183 ? 44.864 9.902 -77.267 1.00 73.62 183 ARG A CA 1
ATOM 1402 C C . ARG A 1 183 ? 46.124 10.721 -77.527 1.00 73.62 183 ARG A C 1
ATOM 1404 O O . ARG A 1 183 ? 46.260 11.269 -78.616 1.00 73.62 183 ARG A O 1
ATOM 1411 N N . HIS A 1 184 ? 46.994 10.861 -76.530 1.00 69.75 184 HIS A N 1
ATOM 1412 C CA . HIS A 1 184 ? 48.147 11.761 -76.598 1.00 69.75 184 HIS A CA 1
ATOM 1413 C C . HIS A 1 184 ? 49.499 11.039 -76.622 1.00 69.75 184 HIS A C 1
ATOM 1415 O O . HIS A 1 184 ? 50.520 11.700 -76.819 1.00 69.75 184 HIS A O 1
ATOM 1421 N N . LEU A 1 185 ? 49.538 9.711 -76.457 1.00 70.94 185 LEU A N 1
ATOM 1422 C CA . LEU A 1 185 ? 50.768 8.942 -76.646 1.00 70.94 185 LEU A CA 1
ATOM 1423 C C . LEU A 1 185 ? 51.085 8.743 -78.140 1.00 70.94 185 LEU A C 1
ATOM 1425 O O . LEU A 1 185 ? 50.184 8.415 -78.908 1.00 70.94 185 LEU A O 1
ATOM 1429 N N . PRO A 1 186 ? 52.355 8.892 -78.556 1.00 66.19 186 PRO A N 1
ATOM 1430 C CA . PRO A 1 186 ? 52.790 8.568 -79.912 1.00 66.19 186 PRO A CA 1
ATOM 1431 C C . PRO A 1 186 ? 52.697 7.066 -80.207 1.00 66.19 186 PRO A C 1
ATOM 1433 O O . PRO A 1 186 ? 52.941 6.239 -79.321 1.00 66.19 186 PRO A O 1
ATOM 1436 N N . ASP A 1 187 ? 52.450 6.720 -81.470 1.00 57.50 187 ASP A N 1
ATOM 1437 C CA . ASP A 1 187 ? 52.480 5.335 -81.944 1.00 57.50 187 ASP A CA 1
ATOM 1438 C C . ASP A 1 187 ? 53.852 4.695 -81.657 1.00 57.50 187 ASP A C 1
ATOM 1440 O O . ASP A 1 187 ? 54.895 5.191 -82.086 1.00 57.50 187 ASP A O 1
ATOM 1444 N N . GLY A 1 188 ? 53.853 3.601 -80.886 1.00 58.84 188 GLY A N 1
ATOM 1445 C CA . GLY A 1 188 ? 55.061 2.887 -80.444 1.00 58.84 188 GLY A CA 1
ATOM 1446 C C . GLY A 1 188 ? 55.419 3.049 -78.959 1.00 58.84 188 GLY A C 1
ATOM 1447 O O . GLY A 1 188 ? 56.313 2.351 -78.477 1.00 58.84 188 GLY A O 1
ATOM 1448 N N . ALA A 1 189 ? 54.718 3.908 -78.212 1.00 64.44 189 ALA A N 1
ATOM 1449 C CA . ALA A 1 189 ? 54.866 4.012 -76.761 1.00 64.44 189 ALA A CA 1
ATOM 1450 C C . ALA A 1 189 ? 54.007 2.960 -76.034 1.00 64.44 189 ALA A C 1
ATOM 1452 O O . ALA A 1 189 ? 52.788 2.917 -76.190 1.00 64.44 189 ALA A O 1
ATOM 1453 N N . LEU A 1 190 ? 54.637 2.124 -75.206 1.00 69.25 190 LEU A N 1
ATOM 1454 C CA . LEU A 1 190 ? 53.962 1.094 -74.413 1.00 69.25 190 LEU A CA 1
ATOM 1455 C C . LEU A 1 190 ? 53.910 1.506 -72.943 1.00 69.25 190 LEU A C 1
ATOM 1457 O O . LEU A 1 190 ? 54.949 1.719 -72.312 1.00 69.25 190 LEU A O 1
ATOM 1461 N N . VAL A 1 191 ? 52.698 1.572 -72.396 1.00 70.25 191 VAL A N 1
ATOM 1462 C CA . VAL A 1 191 ? 52.456 1.746 -70.960 1.00 70.25 191 VAL A CA 1
ATOM 1463 C C . VAL A 1 191 ? 52.650 0.393 -70.276 1.00 70.25 191 VAL A C 1
ATOM 1465 O O . VAL A 1 191 ? 51.921 -0.549 -70.574 1.00 70.25 191 VAL A O 1
ATOM 1468 N N . GLN A 1 192 ? 53.633 0.281 -69.383 1.00 69.81 192 GLN A N 1
ATOM 1469 C CA . GLN A 1 192 ? 53.911 -0.966 -68.656 1.00 69.81 192 GLN A CA 1
ATOM 1470 C C . GLN A 1 192 ? 53.148 -1.030 -67.335 1.00 69.81 192 GLN A C 1
ATOM 1472 O O . GLN A 1 192 ? 52.545 -2.051 -67.014 1.00 69.81 192 GLN A O 1
ATOM 1477 N N . THR A 1 193 ? 53.139 0.083 -66.604 1.00 69.75 193 THR A N 1
ATOM 1478 C CA . THR A 1 193 ? 52.501 0.175 -65.291 1.00 69.75 193 THR A CA 1
ATOM 1479 C C . THR A 1 193 ? 51.822 1.531 -65.165 1.00 69.75 193 THR A C 1
ATOM 1481 O O . THR A 1 193 ? 52.430 2.561 -65.457 1.00 69.75 193 THR A O 1
ATOM 1484 N N . LEU A 1 194 ? 50.559 1.534 -64.737 1.00 70.81 194 LEU A N 1
ATOM 1485 C CA . LEU A 1 194 ? 49.790 2.736 -64.426 1.00 70.81 194 LEU A CA 1
ATOM 1486 C C . LEU A 1 194 ? 49.251 2.606 -63.001 1.00 70.81 194 LEU A C 1
ATOM 1488 O O . LEU A 1 194 ? 48.333 1.828 -62.747 1.00 70.81 194 LEU A O 1
ATOM 1492 N N . GLU A 1 195 ? 49.812 3.381 -62.081 1.00 70.44 195 GLU A N 1
ATOM 1493 C CA . GLU A 1 195 ? 49.329 3.496 -60.708 1.00 70.44 195 GLU A CA 1
ATOM 1494 C C . GLU A 1 195 ? 48.603 4.830 -60.543 1.00 70.44 195 GLU A C 1
ATOM 1496 O O . GLU A 1 195 ? 49.177 5.902 -60.748 1.00 70.44 195 GLU A O 1
ATOM 1501 N N . VAL A 1 196 ? 47.326 4.771 -60.166 1.00 65.25 196 VAL A N 1
ATOM 1502 C CA . VAL A 1 196 ? 46.479 5.948 -59.944 1.00 65.25 196 VAL A CA 1
ATOM 1503 C C . VAL A 1 196 ? 46.069 5.979 -58.475 1.00 65.25 196 VAL A C 1
ATOM 1505 O O . VAL A 1 196 ? 45.300 5.136 -58.021 1.00 65.25 196 VAL A O 1
ATOM 1508 N N . GLY A 1 197 ? 46.602 6.943 -57.725 1.00 62.84 197 GLY A N 1
ATOM 1509 C CA . GLY A 1 197 ? 46.172 7.263 -56.364 1.00 62.84 197 GLY A CA 1
ATOM 1510 C C . GLY A 1 197 ? 45.195 8.443 -56.327 1.00 62.84 197 GLY A C 1
ATOM 1511 O O . GLY A 1 197 ? 44.894 9.062 -57.341 1.00 62.84 197 GLY A O 1
ATOM 1512 N N . SER A 1 198 ? 44.721 8.810 -55.135 1.00 58.91 198 SER A N 1
ATOM 1513 C CA . SER A 1 198 ? 43.733 9.889 -54.945 1.00 58.91 198 SER A CA 1
ATOM 1514 C C . SER A 1 198 ? 44.260 11.313 -55.201 1.00 58.91 198 SER A C 1
ATOM 1516 O O . SER A 1 198 ? 43.475 12.252 -55.305 1.00 58.91 198 SER A O 1
ATOM 1518 N N . SER A 1 199 ? 45.580 11.504 -55.280 1.00 61.06 199 SER A N 1
ATOM 1519 C CA . SER A 1 199 ? 46.216 12.817 -55.500 1.00 61.06 199 SER A CA 1
ATOM 1520 C C . SER A 1 199 ? 47.481 12.777 -56.362 1.00 61.06 199 SER A C 1
ATOM 1522 O O . SER A 1 199 ? 47.849 13.793 -56.953 1.00 61.06 199 SER A O 1
ATOM 1524 N N . ARG A 1 200 ? 48.130 11.613 -56.466 1.00 66.69 200 ARG A N 1
ATOM 1525 C CA . ARG A 1 200 ? 49.321 11.374 -57.285 1.00 66.69 200 ARG A CA 1
ATOM 1526 C C . ARG A 1 200 ? 49.155 10.093 -58.084 1.00 66.69 200 ARG A C 1
ATOM 1528 O O . ARG A 1 200 ? 48.483 9.170 -57.626 1.00 66.69 200 ARG A O 1
ATOM 1535 N N . GLY A 1 201 ? 49.805 10.033 -59.235 1.00 69.00 201 GLY A N 1
ATOM 1536 C CA . GLY A 1 201 ? 49.906 8.829 -60.042 1.00 69.00 201 GLY A CA 1
ATOM 1537 C C . GLY A 1 201 ? 51.316 8.634 -60.580 1.00 69.00 201 GLY A C 1
ATOM 1538 O O . GLY A 1 201 ? 52.133 9.561 -60.606 1.00 69.00 201 GLY A O 1
ATOM 1539 N N . ARG A 1 202 ? 51.602 7.404 -60.993 1.00 71.56 202 ARG A N 1
ATOM 1540 C CA . ARG A 1 202 ? 52.855 7.011 -61.629 1.00 71.56 202 ARG A CA 1
ATOM 1541 C C . ARG A 1 202 ? 52.531 6.249 -62.907 1.00 71.56 202 ARG A C 1
ATOM 1543 O O . ARG A 1 202 ? 51.715 5.333 -62.890 1.00 71.56 202 ARG A O 1
ATOM 1550 N N . VAL A 1 203 ? 53.162 6.636 -64.010 1.00 73.81 203 VAL A N 1
ATOM 1551 C CA . VAL A 1 203 ? 53.113 5.898 -65.275 1.00 73.81 203 VAL A CA 1
ATOM 1552 C C . VAL A 1 203 ? 54.530 5.493 -65.636 1.00 73.81 203 VAL A C 1
ATOM 1554 O O . VAL A 1 203 ? 55.402 6.351 -65.767 1.00 73.81 203 VAL A O 1
ATOM 1557 N N . ASP A 1 204 ? 54.746 4.203 -65.849 1.00 73.62 204 ASP A N 1
ATOM 1558 C CA . ASP A 1 204 ? 55.972 3.693 -66.448 1.00 73.62 204 ASP A CA 1
ATOM 1559 C C . ASP A 1 204 ? 55.733 3.470 -67.951 1.00 73.62 204 ASP A C 1
ATOM 1561 O O . ASP A 1 204 ? 54.886 2.673 -68.367 1.00 73.62 204 ASP A O 1
ATOM 1565 N N . LEU A 1 205 ? 56.471 4.216 -68.772 1.00 73.69 205 LEU A N 1
ATOM 1566 C CA . LEU A 1 205 ? 56.427 4.194 -70.231 1.00 73.69 205 LEU A CA 1
ATOM 1567 C C . LEU A 1 205 ? 57.680 3.518 -70.790 1.00 73.69 205 LEU A C 1
ATOM 1569 O O . LEU A 1 205 ? 58.781 3.672 -70.264 1.00 73.69 205 LEU A O 1
ATOM 1573 N N . SER A 1 206 ? 57.538 2.810 -71.905 1.00 71.31 206 SER A N 1
ATOM 1574 C CA . SER A 1 206 ? 58.654 2.181 -72.614 1.00 71.31 206 SER A CA 1
ATOM 1575 C C . SER A 1 206 ? 58.553 2.385 -74.121 1.00 71.31 206 SER A C 1
ATOM 1577 O O . SER A 1 206 ? 57.459 2.538 -74.658 1.00 71.31 206 SER A O 1
ATOM 1579 N N . GLY A 1 207 ? 59.701 2.414 -74.803 1.00 63.91 207 GLY A N 1
ATOM 1580 C CA . GLY A 1 207 ? 59.754 2.564 -76.265 1.00 63.91 207 GLY A CA 1
ATOM 1581 C C . GLY A 1 207 ? 59.690 4.007 -76.781 1.00 63.91 207 GLY A C 1
ATOM 1582 O O . GLY A 1 207 ? 59.697 4.212 -77.989 1.00 63.91 207 GLY A O 1
ATOM 1583 N N . ILE A 1 208 ? 59.692 5.004 -75.892 1.00 69.12 208 ILE A N 1
ATOM 1584 C CA . ILE A 1 208 ? 59.650 6.433 -76.230 1.00 69.12 208 ILE A CA 1
ATOM 1585 C C . ILE A 1 208 ? 60.888 7.167 -75.693 1.00 69.12 208 ILE A C 1
ATOM 1587 O O . ILE A 1 208 ? 61.439 6.796 -74.658 1.00 69.12 208 ILE A O 1
ATOM 1591 N N . ASN A 1 209 ? 61.334 8.214 -76.392 1.00 67.62 209 ASN A N 1
ATOM 1592 C CA . ASN A 1 209 ? 62.402 9.094 -75.908 1.00 67.62 209 ASN A CA 1
ATOM 1593 C C . ASN A 1 209 ? 61.910 9.976 -74.741 1.00 67.62 209 ASN A C 1
ATOM 1595 O O . ASN A 1 209 ? 60.758 10.417 -74.763 1.00 67.62 209 ASN A O 1
ATOM 1599 N N . PRO A 1 210 ? 62.769 10.298 -73.756 1.00 64.31 210 PRO A N 1
ATOM 1600 C CA . PRO A 1 210 ? 62.376 11.039 -72.551 1.00 64.31 210 PRO A CA 1
ATOM 1601 C C . PRO A 1 210 ? 61.769 12.414 -72.846 1.00 64.31 210 PRO A C 1
ATOM 1603 O O . PRO A 1 210 ? 60.743 12.759 -72.262 1.00 64.31 210 PRO A O 1
ATOM 1606 N N . ASP A 1 211 ? 62.311 13.148 -73.816 1.00 64.44 211 ASP A N 1
ATOM 1607 C CA . ASP A 1 211 ? 61.797 14.473 -74.189 1.00 64.44 211 ASP A CA 1
ATOM 1608 C C . ASP A 1 211 ? 60.454 14.399 -74.934 1.00 64.44 211 ASP A C 1
ATOM 1610 O O . ASP A 1 211 ? 59.569 15.240 -74.741 1.00 64.44 211 ASP A O 1
ATOM 1614 N N . ALA A 1 212 ? 60.259 13.352 -75.743 1.00 63.72 212 ALA A N 1
ATOM 1615 C CA . ALA A 1 212 ? 58.996 13.100 -76.436 1.00 63.72 212 ALA A CA 1
ATOM 1616 C C . ALA A 1 212 ? 57.893 12.686 -75.446 1.00 63.72 212 ALA A C 1
ATOM 1618 O O . ALA A 1 212 ? 56.763 13.162 -75.551 1.00 63.72 212 ALA A O 1
ATOM 1619 N N . ALA A 1 213 ? 58.233 11.871 -74.440 1.00 65.31 213 ALA A N 1
ATOM 1620 C CA . ALA A 1 213 ? 57.323 11.490 -73.362 1.00 65.31 213 ALA A CA 1
ATOM 1621 C C . ALA A 1 213 ? 56.911 12.695 -72.504 1.00 65.31 213 ALA A C 1
ATOM 1623 O O . ALA A 1 213 ? 55.732 12.853 -72.192 1.00 65.31 213 ALA A O 1
ATOM 1624 N N . LEU A 1 214 ? 57.854 13.583 -72.171 1.00 67.19 214 LEU A N 1
ATOM 1625 C CA . LEU A 1 214 ? 57.568 14.805 -71.415 1.00 67.19 214 LEU A CA 1
ATOM 1626 C C . LEU A 1 214 ? 56.630 15.728 -72.197 1.00 67.19 214 LEU A C 1
ATOM 1628 O O . LEU A 1 214 ? 55.660 16.242 -71.642 1.00 67.19 214 LEU A O 1
ATOM 1632 N N . THR A 1 215 ? 56.877 15.893 -73.497 1.00 69.38 215 THR A N 1
ATOM 1633 C CA . THR A 1 215 ? 56.049 16.741 -74.363 1.00 69.38 215 THR A CA 1
ATOM 1634 C C . THR A 1 215 ? 54.627 16.191 -74.487 1.00 69.38 215 THR A C 1
ATOM 1636 O O . THR A 1 215 ? 53.674 16.941 -74.297 1.00 69.38 215 THR A O 1
ATOM 1639 N N . ALA A 1 216 ? 54.472 14.883 -74.713 1.00 67.75 216 ALA A N 1
ATOM 1640 C CA . ALA A 1 216 ? 53.167 14.225 -74.798 1.00 67.75 216 ALA A CA 1
ATOM 1641 C C . ALA A 1 216 ? 52.375 14.309 -73.481 1.00 67.75 216 ALA A C 1
ATOM 1643 O O . ALA A 1 216 ? 51.189 14.636 -73.481 1.00 67.75 216 ALA A O 1
ATOM 1644 N N . LEU A 1 217 ? 53.035 14.080 -72.340 1.00 67.75 217 LEU A N 1
ATOM 1645 C CA . LEU A 1 217 ? 52.382 14.114 -71.030 1.00 67.75 217 LEU A CA 1
ATOM 1646 C C . LEU A 1 217 ? 52.043 15.537 -70.562 1.00 67.75 217 LEU A C 1
ATOM 1648 O O . LEU A 1 217 ? 51.070 15.723 -69.836 1.00 67.75 217 LEU A O 1
ATOM 1652 N N . ARG A 1 218 ? 52.799 16.555 -70.990 1.00 70.69 218 ARG A N 1
ATOM 1653 C CA . ARG A 1 218 ? 52.543 17.966 -70.646 1.00 70.69 218 ARG A CA 1
ATOM 1654 C C . ARG A 1 218 ? 51.320 18.548 -71.359 1.00 70.69 218 ARG A C 1
ATOM 1656 O O . ARG A 1 218 ? 50.759 19.532 -70.885 1.00 70.69 218 ARG A O 1
ATOM 1663 N N . VAL A 1 219 ? 50.908 17.952 -72.479 1.00 70.81 219 VAL A N 1
ATOM 1664 C CA . VAL A 1 219 ? 49.694 18.342 -73.215 1.00 70.81 219 VAL A CA 1
ATOM 1665 C C . VAL A 1 219 ? 48.426 17.894 -72.483 1.00 70.81 219 VAL A C 1
ATOM 1667 O O . VAL A 1 219 ? 47.372 18.492 -72.681 1.00 70.81 219 VAL A O 1
ATOM 1670 N N . ILE A 1 220 ? 48.512 16.890 -71.603 1.00 71.69 220 ILE A N 1
ATOM 1671 C CA . ILE A 1 220 ? 47.354 16.379 -70.868 1.00 71.69 220 ILE A CA 1
ATOM 1672 C C . ILE A 1 220 ? 46.981 17.376 -69.754 1.00 71.69 220 ILE A C 1
ATOM 1674 O O . ILE A 1 220 ? 47.708 17.491 -68.766 1.00 71.69 220 ILE A O 1
ATOM 1678 N N . PRO A 1 221 ? 45.825 18.061 -69.846 1.00 66.00 221 PRO A N 1
ATOM 1679 C CA . PRO A 1 221 ? 45.469 19.160 -68.939 1.00 66.00 221 PRO A CA 1
ATOM 1680 C C . PRO A 1 221 ? 45.203 18.708 -67.493 1.00 66.00 221 PRO A C 1
ATOM 1682 O O . PRO A 1 221 ? 45.169 19.525 -66.574 1.00 66.00 221 PRO A O 1
ATOM 1685 N N . ILE A 1 222 ? 45.026 17.401 -67.292 1.00 63.62 222 ILE A N 1
ATOM 1686 C CA . ILE A 1 222 ? 44.720 16.760 -66.008 1.00 63.62 222 ILE A CA 1
ATOM 1687 C C . ILE A 1 222 ? 46.001 16.543 -65.172 1.00 63.62 222 ILE A C 1
ATOM 1689 O O . ILE A 1 222 ? 45.922 16.356 -63.957 1.00 63.62 222 ILE A O 1
ATOM 1693 N N . LEU A 1 223 ? 47.189 16.606 -65.789 1.00 67.56 223 LEU A N 1
ATOM 1694 C CA . LEU A 1 223 ? 48.473 16.322 -65.141 1.00 67.56 223 LEU A CA 1
ATOM 1695 C C . LEU A 1 223 ? 49.212 17.622 -64.777 1.00 67.56 223 LEU A C 1
ATOM 1697 O O . LEU A 1 223 ? 49.395 18.511 -65.606 1.00 67.56 223 LEU A O 1
ATOM 1701 N N . ARG A 1 224 ? 49.677 17.734 -63.529 1.00 63.06 224 ARG A N 1
ATOM 1702 C CA . ARG A 1 224 ? 50.537 18.819 -63.021 1.00 63.06 224 ARG A CA 1
ATOM 1703 C C . ARG A 1 224 ? 51.761 18.244 -62.307 1.00 63.06 224 ARG A C 1
ATOM 1705 O O . ARG A 1 224 ? 51.775 17.079 -61.926 1.00 63.06 224 ARG A O 1
ATOM 1712 N N . ASN A 1 225 ? 52.796 19.072 -62.134 1.00 59.28 225 ASN A N 1
ATOM 1713 C CA . ASN A 1 225 ? 54.047 18.713 -61.448 1.00 59.28 225 ASN A CA 1
ATOM 1714 C C . ASN A 1 225 ? 54.671 17.407 -61.967 1.00 59.28 225 ASN A C 1
ATOM 1716 O O . ASN A 1 225 ? 55.026 16.515 -61.198 1.00 59.28 225 ASN A O 1
ATOM 1720 N N . LEU A 1 226 ? 54.777 17.296 -63.292 1.00 66.31 226 LEU A N 1
ATOM 1721 C CA . LEU A 1 226 ? 55.314 16.110 -63.941 1.00 66.31 226 LEU A CA 1
ATOM 1722 C C . LEU A 1 226 ? 56.817 15.991 -63.663 1.00 66.31 226 LEU A C 1
ATOM 1724 O O . LEU A 1 226 ? 57.599 16.854 -64.065 1.00 66.31 226 LEU A O 1
ATOM 1728 N N . LYS A 1 227 ? 57.221 14.916 -62.989 1.00 69.44 227 LYS A N 1
ATOM 1729 C CA . LYS A 1 227 ? 58.623 14.586 -62.733 1.00 69.44 227 LYS A CA 1
ATOM 1730 C C . LYS A 1 227 ? 58.965 13.296 -63.463 1.00 69.44 227 LYS A C 1
ATOM 1732 O O . LYS A 1 227 ? 58.321 12.273 -63.241 1.00 69.44 227 LYS A O 1
ATOM 1737 N N . ILE A 1 228 ? 59.975 13.354 -64.324 1.00 65.19 228 ILE A N 1
ATOM 1738 C CA . ILE A 1 228 ? 60.462 12.191 -65.059 1.00 65.19 228 ILE A CA 1
ATOM 1739 C C . ILE A 1 228 ? 61.729 11.668 -64.395 1.00 65.19 228 ILE A C 1
ATOM 1741 O O . ILE A 1 228 ? 62.680 12.418 -64.184 1.00 65.19 228 ILE A O 1
ATOM 1745 N N . GLU A 1 229 ? 61.744 10.376 -64.096 1.00 68.50 229 GLU A N 1
ATOM 1746 C CA . GLU A 1 229 ? 62.917 9.655 -63.623 1.00 68.50 229 GLU A CA 1
ATOM 1747 C C . GLU A 1 229 ? 63.259 8.527 -64.612 1.00 68.50 229 GLU A C 1
ATOM 1749 O O . GLU A 1 229 ? 62.364 7.802 -65.061 1.00 68.50 229 GLU A O 1
ATOM 1754 N N . PRO A 1 230 ? 64.538 8.356 -64.991 1.00 58.47 230 PRO A N 1
ATOM 1755 C CA . PRO A 1 230 ? 64.939 7.243 -65.841 1.00 58.47 230 PRO A CA 1
ATOM 1756 C C . PRO A 1 230 ? 64.737 5.930 -65.076 1.00 58.47 230 PRO A C 1
ATOM 1758 O O . PRO A 1 230 ? 65.333 5.713 -64.019 1.00 58.47 230 PRO A O 1
ATOM 1761 N N . ALA A 1 231 ? 63.885 5.047 -65.599 1.00 57.44 231 ALA A N 1
ATOM 1762 C CA . ALA A 1 231 ? 63.675 3.731 -65.009 1.00 57.44 231 ALA A CA 1
ATOM 1763 C C . ALA A 1 231 ? 64.833 2.798 -65.408 1.00 57.44 231 ALA A C 1
ATOM 1765 O O . ALA A 1 231 ? 65.387 2.921 -66.501 1.00 57.44 231 ALA A O 1
ATOM 1766 N N . ARG A 1 232 ? 65.233 1.872 -64.522 1.00 50.06 232 ARG A N 1
ATOM 1767 C CA . ARG A 1 232 ? 66.347 0.931 -64.768 1.00 50.06 232 ARG A CA 1
ATOM 1768 C C . ARG A 1 232 ? 66.047 0.023 -65.971 1.00 50.06 232 ARG A C 1
ATOM 1770 O O . ARG A 1 232 ? 65.414 -1.014 -65.823 1.00 50.06 232 ARG A O 1
ATOM 1777 N N . GLY A 1 233 ? 66.553 0.402 -67.140 1.00 53.34 233 GLY A N 1
ATOM 1778 C CA . GLY A 1 233 ? 66.428 -0.339 -68.395 1.00 53.34 233 GLY A CA 1
ATOM 1779 C C . GLY A 1 233 ? 66.613 0.603 -69.582 1.00 53.34 233 GLY A C 1
ATOM 1780 O O . GLY A 1 233 ? 66.181 1.750 -69.536 1.00 53.34 233 GLY A O 1
ATOM 1781 N N . SER A 1 234 ? 67.282 0.164 -70.652 1.00 52.34 234 SER A N 1
ATOM 1782 C CA . SER A 1 234 ? 67.847 1.076 -71.667 1.00 52.34 234 SER A CA 1
ATOM 1783 C C . SER A 1 234 ? 66.831 1.887 -72.504 1.00 52.34 234 SER A C 1
ATOM 1785 O O . SER A 1 234 ? 67.271 2.668 -73.346 1.00 52.34 234 SER A O 1
ATOM 1787 N N . ARG A 1 235 ? 65.509 1.740 -72.303 1.00 57.22 235 ARG A N 1
ATOM 1788 C CA . ARG A 1 235 ? 64.440 2.514 -72.982 1.00 57.22 235 ARG A CA 1
ATOM 1789 C C . ARG A 1 235 ? 63.145 2.648 -72.152 1.00 57.22 235 ARG A C 1
ATOM 1791 O O . ARG A 1 235 ? 62.053 2.662 -72.722 1.00 57.22 235 ARG A O 1
ATOM 1798 N N . SER A 1 236 ? 63.250 2.689 -70.821 1.00 59.31 236 SER A N 1
ATOM 1799 C CA . SER A 1 236 ? 62.102 2.827 -69.907 1.00 59.31 236 SER A CA 1
ATOM 1800 C C . SER A 1 236 ? 62.155 4.136 -69.122 1.00 59.31 236 SER A C 1
ATOM 1802 O O . SER A 1 236 ? 63.207 4.521 -68.611 1.00 59.31 236 SER A O 1
ATOM 1804 N N . ILE A 1 237 ? 61.013 4.803 -68.992 1.00 68.12 237 ILE A N 1
ATOM 1805 C CA . ILE A 1 237 ? 60.866 6.100 -68.335 1.00 68.12 237 ILE A CA 1
ATOM 1806 C C . ILE A 1 237 ? 59.740 6.009 -67.310 1.00 68.12 237 ILE A C 1
ATOM 1808 O O . ILE A 1 237 ? 58.634 5.599 -67.647 1.00 68.12 237 ILE A O 1
ATOM 1812 N N . ALA A 1 238 ? 60.009 6.440 -66.082 1.00 67.94 238 ALA A N 1
ATOM 1813 C CA . ALA A 1 238 ? 58.998 6.593 -65.050 1.00 67.94 238 ALA A CA 1
ATOM 1814 C C . ALA A 1 238 ? 58.573 8.059 -64.962 1.00 67.94 238 ALA A C 1
ATOM 1816 O O . ALA A 1 238 ? 59.401 8.934 -64.712 1.00 67.94 238 ALA A O 1
ATOM 1817 N N . ALA A 1 239 ? 57.289 8.343 -65.137 1.00 69.00 239 ALA A N 1
ATOM 1818 C CA . ALA A 1 239 ? 56.724 9.668 -64.931 1.00 69.00 239 ALA A CA 1
ATOM 1819 C C . ALA A 1 239 ? 55.831 9.654 -63.689 1.00 69.00 239 ALA A C 1
ATOM 1821 O O . ALA A 1 239 ? 54.854 8.911 -63.616 1.00 69.00 239 ALA A O 1
ATOM 1822 N N . THR A 1 240 ? 56.159 10.492 -62.709 1.00 69.88 240 THR A N 1
ATOM 1823 C CA . THR A 1 240 ? 55.287 10.772 -61.562 1.00 69.88 240 THR A CA 1
ATOM 1824 C C . THR A 1 240 ? 54.558 12.082 -61.823 1.00 69.88 240 THR A C 1
ATOM 1826 O O . THR A 1 240 ? 55.168 13.052 -62.272 1.00 69.88 240 THR A O 1
ATOM 1829 N N . PHE A 1 241 ? 53.258 12.118 -61.558 1.00 69.06 241 PHE A N 1
ATOM 1830 C CA . PHE A 1 241 ? 52.412 13.282 -61.800 1.00 69.06 241 PHE A CA 1
ATOM 1831 C C . PHE A 1 241 ? 51.438 13.487 -60.646 1.00 69.06 241 PHE A C 1
ATOM 1833 O O . PHE A 1 241 ? 51.032 12.547 -59.960 1.00 69.06 241 PHE A O 1
ATOM 1840 N N . GLU A 1 242 ? 51.052 14.737 -60.436 1.00 67.19 242 GLU A N 1
ATOM 1841 C CA . GLU A 1 242 ? 49.989 15.120 -59.517 1.00 67.19 242 GLU A CA 1
ATOM 1842 C C . GLU A 1 242 ? 48.756 15.523 -60.326 1.00 67.19 242 GLU A C 1
ATOM 1844 O O . GLU A 1 242 ? 48.870 16.126 -61.395 1.00 67.19 242 GLU A O 1
ATOM 1849 N N . PHE A 1 243 ? 47.564 15.193 -59.837 1.00 62.59 243 PHE A N 1
ATOM 1850 C CA . PHE A 1 243 ? 46.338 15.591 -60.524 1.00 62.59 243 PHE A CA 1
ATOM 1851 C C . PHE A 1 243 ? 46.083 17.083 -60.334 1.00 62.59 243 PHE A C 1
ATOM 1853 O O . PHE A 1 243 ? 46.124 17.600 -59.213 1.00 62.59 243 PHE A O 1
ATOM 1860 N N . ALA A 1 244 ? 45.759 17.779 -61.422 1.00 61.62 244 ALA A N 1
ATOM 1861 C CA . ALA A 1 244 ? 45.112 19.075 -61.330 1.00 61.62 244 ALA A CA 1
ATOM 1862 C C . ALA A 1 244 ? 43.746 18.854 -60.667 1.00 61.62 244 ALA A C 1
ATOM 1864 O O . ALA A 1 244 ? 42.805 18.422 -61.325 1.00 61.62 244 ALA A O 1
ATOM 1865 N N . ARG A 1 245 ? 43.638 19.081 -59.350 1.00 54.69 245 ARG A N 1
ATOM 1866 C CA . ARG A 1 245 ? 42.335 19.112 -58.673 1.00 54.69 245 ARG A CA 1
ATOM 1867 C C . ARG A 1 245 ? 41.406 20.017 -59.480 1.00 54.69 245 ARG A C 1
ATOM 1869 O O . ARG A 1 245 ? 41.685 21.212 -59.588 1.00 54.69 245 ARG A O 1
ATOM 1876 N N . ASN A 1 246 ? 40.293 19.475 -59.967 1.00 43.56 246 ASN A N 1
ATOM 1877 C CA . ASN A 1 246 ? 39.114 20.305 -60.148 1.00 43.56 246 ASN A CA 1
ATOM 1878 C C . ASN A 1 246 ? 38.701 20.744 -58.741 1.00 43.56 246 ASN A C 1
ATOM 1880 O O . ASN A 1 246 ? 38.245 19.942 -57.926 1.00 43.56 246 ASN A O 1
ATOM 1884 N N . SER A 1 247 ? 38.989 22.005 -58.421 1.00 31.64 247 SER A N 1
ATOM 1885 C CA . SER A 1 247 ? 38.259 22.713 -57.373 1.00 31.64 247 SER A CA 1
ATOM 1886 C C . SER A 1 247 ? 36.762 22.646 -57.720 1.00 31.64 247 SER A C 1
ATOM 1888 O O . SER A 1 247 ? 36.445 22.687 -58.909 1.00 31.64 247 SER A O 1
ATOM 1890 N N . PRO A 1 248 ? 35.905 22.449 -56.706 1.00 41.97 248 PRO A N 1
ATOM 1891 C CA . PRO A 1 248 ? 34.593 21.804 -56.811 1.00 41.97 248 PRO A CA 1
ATOM 1892 C C . PRO A 1 248 ? 33.620 22.465 -57.786 1.00 41.97 248 PRO A C 1
ATOM 1894 O O . PRO A 1 248 ? 33.647 23.712 -57.893 1.00 41.97 248 PRO A O 1
#

Secondary structure (DSSP, 8-state):
-EEEEEEEGGGGTTHHHHHHHHHHHHSSS-GGGEEEEEEEEEEETTEEEEEEEEEEHHHHHHHHHHHHHTT----EEE-SSSTT-EEEP--HHHHHHHHHHHHHHHHHHHHHHHHHHHHHHHHHHHHHHHHHHHHHHHHHHHHHHHHHHHHHHHHHHHHHHHHHHHHHHHS--HHHHHHHHHHHSPTT-EEEEEEE-SSEEEEEEESS-HHHHHHHHHT-TTEEEEEEEE-SSTTEEEEEEEE-----

Sequence (248 aa):
MTQSVKLPETALTSLPEAIAYGLPSWSPFQADDVYVSATVDEVQAGQAKVRLHYVLKTKADPLVARLGAIGLPADRLVIDSMPNQFVTLPTPKLARLRKARHIDGVLAITAISLALLLGSFRVTILSERLEEAETLLRSEVVQFRQMQALQAAYTSFAARRAAVSERRAREVGAYELLVALARHLPDGALVQTLEVGSSRGRVDLSGINPDAALTALRVIPILRNLKIEPARGSRSIAATFEFARNSP

Radius of gyration: 61.99 Å; chains: 1; bounding box: 111×36×146 Å

pLDDT: mean 74.89, std 10.18, range [31.64, 92.25]

Foldseek 3Di:
DKDKDKDFPVCVVVVVVVCQVCVVVGDVDHPVQKQKFKDFPDDDDRITIIMIFIDGCVVVVVVQVVCVVVVRHDQWDARDPDPPGIGGDPDPVVVVVVVVVVVVVVVVVVVVVVVVVVVVVVVVVVVVVVVVVVVVVVVVVVVVVVVVVVVVVVVVVVVVVVVVVVVVVQQPPPVVVVVLCVVQDDPQKDWDDWAGDSWKIKTKIFRDDPVSVVVSVVPRPQWDPWDWDADPDPTIIMIMTTGPDPPD